Protein AF-A0A0S6XKY9-F1 (afdb_monomer_lite)

Secondary structure (DSSP, 8-state):
-HHHHHHHHHHHHHHHHHHHHHS-TTS--HHHHHHHHHHHHHHHHHHHHHHHHHHTTT--GGGTTS--TT--PPPHHHHHHHHHHHHHHHHHHHHHHHHHHHHHHHHS---HHHHHHHHHHHHHHHHHHHHHHHHHHHHHHTT----TTTTTHHHHHHHHHHHHHHHHHHHHHHHHHHHHHHHHHHHHHHHHHHHHHHHHHHHTT------

Radius of gyration: 30.18 Å; chains: 1; bounding box: 66×36×112 Å

Sequence (211 aa):
MIPYILGEVFVRAAYAVFYLSLIPLELNLRWQRHTIIAAFAIYATLQTVFAFIIVFQCGLPANLNTTNTHVVCLSNRAMTTIYTIPYYLDAILDWLMMLVPIRVVCKSTMTKPTKISVIFILMLGGLASVLAVLIIPLSYRENVDWNEADQSMGIIVDIFLYSADLSNKVVGDLRLEQNMKYVHAIYKSEKMAARSLQYDGDDSKRSPQSF

Structure (mmCIF, N/CA/C/O backbone):
data_AF-A0A0S6XKY9-F1
#
_entry.id   AF-A0A0S6XKY9-F1
#
loop_
_atom_site.group_PDB
_atom_site.id
_atom_site.type_symbol
_atom_site.label_atom_id
_atom_site.label_alt_id
_atom_site.label_comp_id
_atom_site.label_asym_id
_atom_site.label_entity_id
_atom_site.label_seq_id
_atom_site.pdbx_PDB_ins_code
_atom_site.Cartn_x
_atom_site.Cartn_y
_atom_site.Cartn_z
_atom_site.occupancy
_atom_site.B_iso_or_equiv
_atom_site.auth_seq_id
_atom_site.auth_comp_id
_atom_site.auth_asym_id
_atom_site.auth_atom_id
_atom_site.pdbx_PDB_model_num
ATOM 1 N N . MET A 1 1 ? 16.509 -10.007 -7.824 1.00 59.34 1 MET A N 1
ATOM 2 C CA . MET A 1 1 ? 15.379 -9.202 -8.342 1.00 59.34 1 MET A CA 1
ATOM 3 C C . MET A 1 1 ? 14.097 -10.022 -8.510 1.00 59.34 1 MET A C 1
ATOM 5 O O . MET A 1 1 ? 13.146 -9.755 -7.798 1.00 59.34 1 MET A O 1
ATOM 9 N N . ILE A 1 2 ? 14.069 -11.077 -9.337 1.00 64.25 2 ILE A N 1
ATOM 10 C CA . ILE A 1 2 ? 12.874 -11.937 -9.518 1.00 64.25 2 ILE A CA 1
ATOM 11 C C . ILE A 1 2 ? 12.295 -12.533 -8.209 1.00 64.25 2 ILE A C 1
ATOM 13 O O . ILE A 1 2 ? 11.085 -12.418 -8.017 1.00 64.25 2 ILE A O 1
ATOM 17 N N . PRO A 1 3 ? 13.085 -13.114 -7.275 1.00 72.44 3 PRO A N 1
ATOM 18 C CA . PRO A 1 3 ? 12.515 -13.660 -6.035 1.00 72.44 3 PRO A CA 1
ATOM 19 C C . PRO A 1 3 ? 11.892 -12.587 -5.129 1.00 72.44 3 PRO A C 1
ATOM 21 O O . PRO A 1 3 ? 10.939 -12.876 -4.415 1.00 72.44 3 PRO A O 1
ATOM 24 N N . TYR A 1 4 ? 12.389 -11.348 -5.194 1.00 67.50 4 TYR A N 1
ATOM 25 C CA . TYR A 1 4 ? 11.840 -10.215 -4.447 1.00 67.50 4 TYR A CA 1
ATOM 26 C C . TYR A 1 4 ? 10.455 -9.822 -4.980 1.00 67.50 4 TYR A C 1
ATOM 28 O O . TYR A 1 4 ? 9.504 -9.746 -4.210 1.00 67.50 4 TYR A O 1
ATOM 36 N N . ILE A 1 5 ? 10.320 -9.702 -6.307 1.00 70.44 5 ILE A N 1
ATOM 37 C CA . ILE A 1 5 ? 9.048 -9.381 -6.976 1.00 70.44 5 ILE A CA 1
ATOM 38 C C . ILE A 1 5 ? 8.000 -10.476 -6.713 1.00 70.44 5 ILE A C 1
ATOM 40 O O . ILE A 1 5 ? 6.847 -10.184 -6.407 1.00 70.44 5 ILE A O 1
ATOM 44 N N . LEU A 1 6 ? 8.394 -11.754 -6.787 1.00 72.81 6 LEU A N 1
ATOM 45 C CA . LEU A 1 6 ? 7.488 -12.872 -6.499 1.00 72.81 6 LEU A CA 1
ATOM 46 C C . LEU A 1 6 ? 7.035 -12.891 -5.035 1.00 72.81 6 LEU A C 1
ATOM 48 O O . LEU A 1 6 ? 5.853 -13.109 -4.767 1.00 72.81 6 LEU A O 1
ATOM 52 N N . GLY A 1 7 ? 7.958 -12.648 -4.100 1.00 79.75 7 GLY A N 1
ATOM 53 C CA . GLY A 1 7 ? 7.642 -12.558 -2.676 1.00 79.75 7 GLY A CA 1
ATOM 54 C C . GLY A 1 7 ? 6.654 -11.431 -2.385 1.00 79.75 7 GLY A C 1
ATOM 55 O O . GLY A 1 7 ? 5.664 -11.641 -1.686 1.00 79.75 7 GLY A O 1
ATOM 56 N N . GLU A 1 8 ? 6.867 -10.264 -2.987 1.00 76.44 8 GLU A N 1
ATOM 57 C CA . GLU A 1 8 ? 5.987 -9.109 -2.840 1.00 76.44 8 GLU A CA 1
ATOM 58 C C . GLU A 1 8 ? 4.563 -9.390 -3.343 1.00 76.44 8 GLU A C 1
ATOM 60 O O . GLU A 1 8 ? 3.584 -9.172 -2.623 1.00 76.44 8 GLU A O 1
ATOM 65 N N . VAL A 1 9 ? 4.432 -9.935 -4.556 1.00 78.31 9 VAL A N 1
ATOM 66 C CA . VAL A 1 9 ? 3.125 -10.276 -5.138 1.00 78.31 9 VAL A CA 1
ATOM 67 C C . VAL A 1 9 ? 2.406 -11.326 -4.290 1.00 78.31 9 VAL A C 1
ATOM 69 O O . VAL A 1 9 ? 1.198 -11.214 -4.071 1.00 78.31 9 VAL A O 1
ATOM 72 N N . PHE A 1 10 ? 3.131 -12.321 -3.770 1.00 84.19 10 PHE A N 1
ATOM 73 C CA . PHE A 1 10 ? 2.550 -13.365 -2.928 1.00 84.19 10 PHE A CA 1
ATOM 74 C C . PHE A 1 10 ? 2.043 -12.817 -1.590 1.00 84.19 10 PHE A C 1
ATOM 76 O O . PHE A 1 10 ? 0.933 -13.143 -1.171 1.00 84.19 10 PHE A O 1
ATOM 83 N N . VAL A 1 11 ? 2.813 -11.936 -0.944 1.00 82.31 11 VAL A N 1
ATOM 84 C CA . VAL A 1 11 ? 2.404 -11.269 0.301 1.00 82.31 11 VAL A CA 1
ATOM 85 C C . VAL A 1 11 ? 1.142 -10.433 0.074 1.00 82.31 11 VAL A C 1
ATOM 87 O O . VAL A 1 11 ? 0.178 -10.548 0.832 1.00 82.31 11 VAL A O 1
ATOM 90 N N . ARG A 1 12 ? 1.085 -9.651 -1.010 1.00 81.31 12 ARG A N 1
ATOM 91 C CA . ARG A 1 12 ? -0.104 -8.851 -1.353 1.00 81.31 12 ARG A CA 1
ATOM 92 C C . ARG A 1 12 ? -1.313 -9.719 -1.704 1.00 81.31 12 ARG A C 1
ATOM 94 O O . ARG A 1 12 ? -2.434 -9.386 -1.318 1.00 81.31 12 ARG A O 1
ATOM 101 N N . ALA A 1 13 ? -1.097 -10.856 -2.364 1.00 82.69 13 ALA A N 1
ATOM 102 C CA . ALA A 1 13 ? -2.145 -11.841 -2.616 1.00 82.69 13 ALA A CA 1
ATOM 103 C C . ALA A 1 13 ? -2.680 -12.440 -1.305 1.00 82.69 13 ALA A C 1
ATOM 105 O O . ALA A 1 13 ? -3.894 -12.534 -1.130 1.00 82.69 13 ALA A O 1
ATOM 106 N N . ALA A 1 14 ? -1.799 -12.787 -0.361 1.00 86.19 14 ALA A N 1
ATOM 107 C CA . ALA A 1 14 ? -2.187 -13.306 0.948 1.00 86.19 14 ALA A CA 1
ATOM 108 C C . ALA A 1 14 ? -3.031 -12.290 1.733 1.00 86.19 14 ALA A C 1
ATOM 110 O O . ALA A 1 14 ? -4.082 -12.655 2.261 1.00 86.19 14 ALA A O 1
ATOM 111 N N . TYR A 1 15 ? -2.644 -11.008 1.740 1.00 82.06 15 TYR A N 1
ATOM 112 C CA . TYR A 1 15 ? -3.451 -9.938 2.337 1.00 82.06 15 TYR A CA 1
ATOM 113 C C . TYR A 1 15 ? -4.815 -9.788 1.661 1.00 82.06 15 TYR A C 1
ATOM 115 O O . TYR A 1 15 ? -5.832 -9.696 2.348 1.00 82.06 15 TYR A O 1
ATOM 123 N N . ALA A 1 16 ? -4.870 -9.811 0.326 1.00 81.69 16 ALA A N 1
ATOM 124 C CA . ALA A 1 16 ? -6.132 -9.736 -0.403 1.00 81.69 16 ALA A CA 1
ATOM 125 C C . ALA A 1 16 ? -7.060 -10.912 -0.047 1.00 81.69 16 ALA A C 1
ATOM 127 O O . ALA A 1 16 ? -8.234 -10.701 0.254 1.00 81.69 16 ALA A O 1
ATOM 128 N N . VAL A 1 17 ? -6.536 -12.141 -0.010 1.00 82.56 17 VAL A N 1
ATOM 129 C CA . VAL A 1 17 ? -7.291 -13.342 0.389 1.00 82.56 17 VAL A CA 1
ATOM 130 C C . VAL A 1 17 ? -7.751 -13.253 1.843 1.00 82.56 17 VAL A C 1
ATOM 132 O O . VAL A 1 17 ? -8.897 -13.591 2.146 1.00 82.56 17 VAL A O 1
ATOM 135 N N . PHE A 1 18 ? -6.899 -12.756 2.737 1.00 81.88 18 PHE A N 1
ATOM 136 C CA . PHE A 1 18 ? -7.245 -12.526 4.134 1.00 81.88 18 PHE A CA 1
ATOM 137 C C . PHE A 1 18 ? -8.383 -11.508 4.272 1.00 81.88 18 PHE A C 1
ATOM 139 O O . PHE A 1 18 ? -9.359 -11.782 4.967 1.00 81.88 18 PHE A O 1
ATOM 146 N N . TYR A 1 19 ? -8.336 -10.388 3.544 1.00 75.12 19 TYR A N 1
ATOM 147 C CA . TYR A 1 19 ? -9.438 -9.424 3.512 1.00 75.12 19 TYR A CA 1
ATOM 148 C C . TYR A 1 19 ? -10.720 -10.029 2.940 1.00 75.12 19 TYR A C 1
ATOM 150 O O . TYR A 1 19 ? -11.790 -9.818 3.506 1.00 75.12 19 TYR A O 1
ATOM 158 N N . LEU A 1 20 ? -10.634 -10.822 1.867 1.00 75.12 20 LEU A N 1
ATOM 159 C CA . LEU A 1 20 ? -11.791 -11.545 1.333 1.00 75.12 20 LEU A CA 1
ATOM 160 C C . LEU A 1 20 ? -12.386 -12.528 2.349 1.00 75.12 20 LEU A C 1
ATOM 162 O O . LEU A 1 20 ? -13.599 -12.712 2.358 1.00 75.12 20 LEU A O 1
ATOM 166 N N . SER A 1 21 ? -11.546 -13.145 3.178 1.00 75.69 21 SER A N 1
ATOM 167 C CA . SER A 1 21 ? -11.965 -14.103 4.208 1.00 75.69 21 SER A CA 1
ATOM 168 C C . SER A 1 21 ? -12.555 -13.408 5.436 1.00 75.69 21 SER A C 1
ATOM 170 O O . SER A 1 21 ? -13.459 -13.940 6.073 1.00 75.69 21 SER A O 1
ATOM 172 N N . LEU A 1 22 ? -12.059 -12.213 5.765 1.00 70.06 22 LEU A N 1
ATOM 173 C CA . LEU A 1 22 ? -12.523 -11.415 6.896 1.00 70.06 22 LEU A CA 1
ATOM 174 C C . LEU A 1 22 ? -13.828 -10.671 6.635 1.00 70.06 22 LEU A C 1
ATOM 176 O O . LEU A 1 22 ? -14.515 -10.363 7.604 1.00 70.06 22 LEU A O 1
ATOM 180 N N . ILE A 1 23 ? -14.157 -10.337 5.382 1.00 66.69 23 ILE A N 1
ATOM 181 C CA . ILE A 1 23 ? -15.449 -9.733 5.031 1.00 66.69 23 ILE A CA 1
ATOM 182 C C . ILE A 1 23 ? -16.501 -10.841 5.168 1.00 66.69 23 ILE A C 1
ATOM 184 O O . ILE A 1 23 ? -16.612 -11.685 4.274 1.00 66.69 23 ILE A O 1
ATOM 188 N N . PRO A 1 24 ? -17.270 -10.891 6.271 1.00 54.91 24 PRO A N 1
ATOM 189 C CA . PRO A 1 24 ? -18.204 -11.976 6.487 1.00 54.91 24 PRO A CA 1
ATOM 190 C C . PRO A 1 24 ? -19.326 -11.845 5.460 1.00 54.91 24 PRO A C 1
ATOM 192 O O . PRO A 1 24 ? -19.770 -10.737 5.143 1.00 54.91 24 PRO A O 1
ATOM 195 N N . LEU A 1 25 ? -19.820 -12.991 4.996 1.00 51.81 25 LEU A N 1
ATOM 196 C CA . LEU A 1 25 ? -20.976 -13.159 4.105 1.00 51.81 25 LEU A CA 1
ATOM 197 C C . LEU A 1 25 ? -22.224 -12.336 4.527 1.00 51.81 25 LEU A C 1
ATOM 199 O O . LEU A 1 25 ? -23.110 -12.090 3.714 1.00 51.81 25 LEU A O 1
ATOM 203 N N . GLU A 1 26 ? -22.267 -11.909 5.792 1.00 50.47 26 GLU A N 1
ATOM 204 C CA . GLU A 1 26 ? -23.305 -11.128 6.479 1.00 50.47 26 GLU A CA 1
ATOM 205 C C . GLU A 1 26 ? -23.487 -9.692 5.950 1.00 50.47 26 GLU A C 1
ATOM 207 O O . GLU A 1 26 ? -24.598 -9.160 5.943 1.00 50.47 26 GLU A O 1
ATOM 212 N N . LEU A 1 27 ? -22.422 -9.035 5.478 1.00 54.91 27 LEU A N 1
ATOM 213 C CA . LEU A 1 27 ? -22.507 -7.676 4.940 1.00 54.91 27 LEU A CA 1
ATOM 214 C C . LEU A 1 27 ? -22.573 -7.774 3.412 1.00 54.91 27 LEU A C 1
ATOM 216 O O . LEU A 1 27 ? -21.559 -7.992 2.761 1.00 54.91 27 LEU A O 1
ATOM 220 N N . ASN A 1 28 ? -23.765 -7.602 2.830 1.00 53.78 28 ASN A N 1
ATOM 221 C CA . ASN A 1 28 ? -24.084 -7.680 1.387 1.00 53.78 28 ASN A CA 1
ATOM 222 C C . ASN A 1 28 ? -23.350 -6.620 0.506 1.00 53.78 28 ASN A C 1
ATOM 224 O O . ASN A 1 28 ? -23.887 -6.128 -0.484 1.00 53.78 28 ASN A O 1
ATOM 228 N N . LEU A 1 29 ? -22.118 -6.226 0.843 1.00 65.81 29 LEU A N 1
ATOM 229 C CA . LEU A 1 29 ? -21.270 -5.266 0.140 1.00 65.81 29 LEU A CA 1
ATOM 230 C C . LEU A 1 29 ? -20.458 -5.964 -0.959 1.00 65.81 29 LEU A C 1
ATOM 232 O O . LEU A 1 29 ? -19.227 -5.927 -0.988 1.00 65.81 29 LEU A O 1
ATOM 236 N N . ARG A 1 30 ? -21.162 -6.562 -1.926 1.00 69.38 30 ARG A N 1
ATOM 237 C CA . ARG A 1 30 ? -20.553 -7.155 -3.135 1.00 69.38 30 ARG A CA 1
ATOM 238 C C . ARG A 1 30 ? -19.645 -6.169 -3.883 1.00 69.38 30 ARG A C 1
ATOM 240 O O . ARG A 1 30 ? -18.637 -6.578 -4.452 1.00 69.38 30 ARG A O 1
ATOM 247 N N . TRP A 1 31 ? -19.960 -4.875 -3.806 1.00 70.75 31 TRP A N 1
ATOM 248 C CA . TRP A 1 31 ? -19.161 -3.788 -4.370 1.00 70.75 31 TRP A CA 1
ATOM 249 C C . TRP A 1 31 ? -17.746 -3.704 -3.787 1.00 70.75 31 TRP A C 1
ATOM 251 O O . TRP A 1 31 ? -16.798 -3.570 -4.551 1.00 70.75 31 TRP A O 1
ATOM 261 N N . GLN A 1 32 ? -17.577 -3.857 -2.467 1.00 72.25 32 GLN A N 1
ATOM 262 C CA . GLN A 1 32 ? -16.255 -3.763 -1.830 1.00 72.25 32 GLN A CA 1
ATOM 263 C C . GLN A 1 32 ? -15.342 -4.922 -2.234 1.00 72.25 32 GLN A C 1
ATOM 265 O O . GLN A 1 32 ? -14.161 -4.729 -2.525 1.00 72.25 32 GLN A O 1
ATOM 270 N N . ARG A 1 33 ? -15.908 -6.128 -2.328 1.00 76.94 33 ARG A N 1
ATOM 271 C CA . ARG A 1 33 ? -15.178 -7.303 -2.807 1.00 76.94 33 ARG A CA 1
ATOM 272 C C . ARG A 1 33 ? -14.709 -7.113 -4.249 1.00 76.94 33 ARG A C 1
ATOM 274 O O . ARG A 1 33 ? -13.558 -7.404 -4.554 1.00 76.94 33 ARG A O 1
ATOM 281 N N . HIS A 1 34 ? -15.574 -6.586 -5.116 1.00 79.81 34 HIS A N 1
ATOM 282 C CA . HIS A 1 34 ? -15.219 -6.346 -6.512 1.00 79.81 34 HIS A CA 1
ATOM 283 C C . HIS A 1 34 ? -14.143 -5.261 -6.654 1.00 79.81 34 HIS A C 1
ATOM 285 O O . HIS A 1 34 ? -13.226 -5.432 -7.448 1.00 79.81 34 HIS A O 1
ATOM 291 N N . THR A 1 35 ? -14.185 -4.197 -5.842 1.00 80.94 35 THR A N 1
ATOM 292 C CA . THR A 1 35 ? -13.151 -3.147 -5.869 1.00 80.94 35 THR A CA 1
ATOM 293 C C . THR A 1 35 ? -11.774 -3.650 -5.442 1.00 80.94 35 THR A C 1
ATOM 295 O O . THR A 1 35 ? -10.789 -3.281 -6.070 1.00 80.94 35 THR A O 1
ATOM 298 N N . ILE A 1 36 ? -11.691 -4.522 -4.429 1.00 81.38 36 ILE A N 1
ATOM 299 C CA . ILE A 1 36 ? -10.408 -5.085 -3.970 1.00 81.38 36 ILE A CA 1
ATOM 300 C C . ILE A 1 36 ? -9.827 -6.012 -5.039 1.00 81.38 36 ILE A C 1
ATOM 302 O O . ILE A 1 36 ? -8.652 -5.901 -5.378 1.00 81.38 36 ILE A O 1
ATOM 306 N N . ILE A 1 37 ? -10.660 -6.896 -5.602 1.00 83.75 37 ILE A N 1
ATOM 307 C CA . ILE A 1 37 ? -10.236 -7.827 -6.657 1.00 83.75 37 ILE A CA 1
ATOM 308 C C . ILE A 1 37 ? -9.797 -7.054 -7.902 1.00 83.75 37 ILE A C 1
ATOM 310 O O . ILE A 1 37 ? -8.731 -7.336 -8.438 1.00 83.75 37 ILE A O 1
ATOM 314 N N . ALA A 1 38 ? -10.584 -6.070 -8.344 1.00 85.94 38 ALA A N 1
ATOM 315 C CA . ALA A 1 38 ? -10.259 -5.269 -9.519 1.00 85.94 38 ALA A CA 1
ATOM 316 C C . ALA A 1 38 ? -8.955 -4.487 -9.323 1.00 85.94 38 ALA A C 1
ATOM 318 O O . ALA A 1 38 ? -8.090 -4.521 -10.193 1.00 85.94 38 ALA A O 1
ATOM 319 N N . ALA A 1 39 ? -8.772 -3.839 -8.171 1.00 84.44 39 ALA A N 1
ATOM 320 C CA . ALA A 1 39 ? -7.554 -3.089 -7.890 1.00 84.44 39 ALA A CA 1
ATOM 321 C C . ALA A 1 39 ? -6.314 -3.986 -7.807 1.00 84.44 39 ALA A C 1
ATOM 323 O O . ALA A 1 39 ? -5.291 -3.669 -8.411 1.00 84.44 39 ALA A O 1
ATOM 324 N N . PHE A 1 40 ? -6.412 -5.127 -7.118 1.00 84.69 40 PHE A N 1
ATOM 325 C CA . PHE A 1 40 ? -5.310 -6.084 -7.044 1.00 84.69 40 PHE A CA 1
ATOM 326 C C . PHE A 1 40 ? -4.987 -6.694 -8.415 1.00 84.69 40 PHE A C 1
ATOM 328 O O . PHE A 1 40 ? -3.819 -6.835 -8.762 1.00 84.69 40 PHE A O 1
ATOM 335 N N . ALA A 1 41 ? -6.000 -7.009 -9.226 1.00 86.31 41 ALA A N 1
ATOM 336 C CA . ALA A 1 41 ? -5.799 -7.537 -10.573 1.00 86.31 41 ALA A CA 1
ATOM 337 C C . ALA A 1 41 ? -5.118 -6.516 -11.496 1.00 86.31 41 ALA A C 1
ATOM 339 O O . ALA A 1 41 ? -4.170 -6.866 -12.201 1.00 86.31 41 ALA A O 1
ATOM 340 N N . ILE A 1 42 ? -5.557 -5.251 -11.466 1.00 88.94 42 ILE A N 1
ATOM 341 C CA . ILE A 1 42 ? -4.928 -4.159 -12.224 1.00 88.94 42 ILE A CA 1
ATOM 342 C C . ILE A 1 42 ? -3.471 -4.005 -11.794 1.00 88.94 42 ILE A C 1
ATOM 344 O O . ILE A 1 42 ? -2.581 -3.969 -12.640 1.00 88.94 42 ILE A O 1
ATOM 348 N N . TYR A 1 43 ? -3.221 -3.984 -10.488 1.00 85.94 43 TYR A N 1
ATOM 349 C CA . TYR A 1 43 ? -1.874 -3.901 -9.951 1.00 85.94 43 TYR A CA 1
ATOM 350 C C . TYR A 1 43 ? -0.974 -5.045 -10.408 1.00 85.94 43 TYR A C 1
ATOM 352 O O . TYR A 1 43 ? 0.092 -4.800 -10.964 1.00 85.94 43 TYR A O 1
ATOM 360 N N . ALA A 1 44 ? -1.413 -6.289 -10.206 1.00 85.19 44 ALA A N 1
ATOM 361 C CA . ALA A 1 44 ? -0.635 -7.467 -10.560 1.00 85.19 44 ALA A CA 1
ATOM 362 C C . ALA A 1 44 ? -0.329 -7.492 -12.063 1.00 85.19 44 ALA A C 1
ATOM 364 O O . ALA A 1 44 ? 0.783 -7.834 -12.466 1.00 85.19 44 ALA A O 1
ATOM 365 N N . THR A 1 45 ? -1.286 -7.067 -12.893 1.00 88.31 45 THR A N 1
ATOM 366 C CA . THR A 1 45 ? -1.100 -6.958 -14.345 1.00 88.31 45 THR A CA 1
ATOM 367 C C . THR A 1 45 ? -0.047 -5.908 -14.687 1.00 88.31 45 THR A C 1
ATOM 369 O O . THR A 1 45 ? 0.890 -6.208 -15.423 1.00 88.31 45 THR A O 1
ATOM 372 N N . LEU A 1 46 ? -0.156 -4.700 -14.125 1.00 86.69 46 LEU A N 1
ATOM 373 C CA . LEU A 1 46 ? 0.805 -3.622 -14.366 1.00 86.69 46 LEU A CA 1
ATOM 374 C C . LEU A 1 46 ? 2.208 -4.005 -13.888 1.00 86.69 46 LEU A C 1
ATOM 376 O O . LEU A 1 46 ? 3.160 -3.850 -14.647 1.00 86.69 46 LEU A O 1
ATOM 380 N N . GLN A 1 47 ? 2.336 -4.579 -12.690 1.00 82.38 47 GLN A N 1
ATOM 381 C CA . GLN A 1 47 ? 3.627 -5.040 -12.179 1.00 82.38 47 GLN A CA 1
ATOM 382 C C . GLN A 1 47 ? 4.238 -6.137 -13.040 1.00 82.38 47 GLN A C 1
ATOM 384 O O . GLN A 1 47 ? 5.437 -6.119 -13.305 1.00 82.38 47 GLN A O 1
ATOM 389 N N . THR A 1 48 ? 3.418 -7.064 -13.536 1.00 83.31 48 THR A N 1
ATOM 390 C CA . THR A 1 48 ? 3.892 -8.089 -14.468 1.00 83.31 48 THR A CA 1
ATOM 391 C C . THR A 1 48 ? 4.428 -7.438 -15.741 1.00 83.31 48 THR A C 1
ATOM 393 O O . THR A 1 48 ? 5.537 -7.752 -16.161 1.00 83.31 48 THR A O 1
ATOM 396 N N . VAL A 1 49 ? 3.708 -6.474 -16.324 1.00 86.75 49 VAL A N 1
ATOM 397 C CA . VAL A 1 49 ? 4.162 -5.745 -17.521 1.00 86.75 49 VAL A CA 1
ATOM 398 C C . VAL A 1 49 ? 5.487 -5.013 -17.274 1.00 86.75 49 VAL A C 1
ATOM 400 O O . VAL A 1 49 ? 6.405 -5.149 -18.082 1.00 86.75 49 VAL A O 1
ATOM 403 N N . PHE A 1 50 ? 5.634 -4.295 -16.156 1.00 82.38 50 PHE A N 1
ATOM 404 C CA . PHE A 1 50 ? 6.894 -3.625 -15.811 1.00 82.38 50 PHE A CA 1
ATOM 405 C C . PHE A 1 50 ? 8.039 -4.616 -15.585 1.00 82.38 50 PHE A C 1
ATOM 407 O O . PHE A 1 50 ? 9.139 -4.397 -16.090 1.00 82.38 50 PHE A O 1
ATOM 414 N N . ALA A 1 51 ? 7.779 -5.742 -14.916 1.00 79.06 51 ALA A N 1
ATOM 415 C CA . ALA A 1 51 ? 8.765 -6.802 -14.734 1.00 79.06 51 ALA A CA 1
ATOM 416 C C . ALA A 1 51 ? 9.229 -7.384 -16.080 1.00 79.06 51 ALA A C 1
ATOM 418 O O . ALA A 1 51 ? 10.425 -7.586 -16.280 1.00 79.06 51 ALA A O 1
ATOM 419 N N . PHE A 1 52 ? 8.313 -7.591 -17.031 1.00 82.75 52 PHE A N 1
ATOM 420 C CA . PHE A 1 52 ? 8.665 -7.993 -18.393 1.00 82.75 52 PHE A CA 1
ATOM 421 C C . PHE A 1 52 ? 9.546 -6.938 -19.079 1.00 82.75 52 PHE A C 1
ATOM 423 O O . PHE A 1 52 ? 10.587 -7.283 -19.630 1.00 82.75 52 PHE A O 1
ATOM 430 N N . ILE A 1 53 ? 9.192 -5.654 -19.007 1.00 82.25 53 ILE A N 1
ATOM 431 C CA . ILE A 1 53 ? 9.988 -4.576 -19.619 1.00 82.25 53 ILE A CA 1
ATOM 432 C C . ILE A 1 53 ? 11.414 -4.545 -19.050 1.00 82.25 53 ILE A C 1
ATOM 434 O O . ILE A 1 53 ? 12.368 -4.439 -19.818 1.00 82.25 53 ILE A O 1
ATOM 438 N N . ILE A 1 54 ? 11.567 -4.702 -17.732 1.00 75.31 54 ILE A N 1
ATOM 439 C CA . ILE A 1 54 ? 12.874 -4.740 -17.059 1.00 75.31 54 ILE A CA 1
ATOM 440 C C . ILE A 1 54 ? 13.686 -5.969 -17.494 1.00 75.31 54 ILE A C 1
ATOM 442 O O . ILE A 1 54 ? 14.882 -5.867 -17.752 1.00 75.31 54 ILE A O 1
ATOM 446 N N . VAL A 1 55 ? 13.058 -7.140 -17.632 1.00 76.62 55 VAL A N 1
ATOM 447 C CA . VAL A 1 55 ? 13.755 -8.369 -18.057 1.00 76.62 55 VAL A CA 1
ATOM 448 C C . VAL A 1 55 ? 14.200 -8.298 -19.521 1.00 76.62 55 VAL A C 1
ATOM 450 O O . VAL A 1 55 ? 15.295 -8.747 -19.851 1.00 76.62 55 VAL A O 1
ATOM 453 N N . PHE A 1 56 ? 13.384 -7.716 -20.400 1.00 74.94 56 PHE A N 1
ATOM 454 C CA . PHE A 1 56 ? 13.652 -7.647 -21.841 1.00 74.94 56 PHE A CA 1
ATOM 455 C C . PHE A 1 56 ? 14.317 -6.334 -22.287 1.00 74.94 56 PHE A C 1
ATOM 457 O O . PHE A 1 56 ? 14.463 -6.093 -23.486 1.00 74.94 56 PHE A O 1
ATOM 464 N N . GLN A 1 57 ? 14.781 -5.507 -21.345 1.00 69.56 57 GLN A N 1
ATOM 465 C CA . GLN A 1 57 ? 15.344 -4.178 -21.609 1.00 69.56 57 GLN A CA 1
ATOM 466 C C . GLN A 1 57 ? 16.578 -4.144 -22.527 1.00 69.56 57 GLN A C 1
ATOM 468 O O . GLN A 1 57 ? 16.883 -3.101 -23.103 1.00 69.56 57 GLN A O 1
ATOM 473 N N . CYS A 1 58 ? 17.288 -5.267 -22.651 1.00 69.31 58 CYS A N 1
ATOM 474 C CA . CYS A 1 58 ? 18.462 -5.429 -23.511 1.00 69.31 58 CYS A CA 1
ATOM 475 C C . CYS A 1 58 ? 18.296 -6.605 -24.506 1.00 69.31 58 CYS A C 1
ATOM 477 O O . CYS A 1 58 ? 19.282 -7.101 -25.043 1.00 69.31 58 CYS A O 1
ATOM 479 N N . GLY A 1 59 ? 17.060 -7.057 -24.776 1.00 64.88 59 GLY A N 1
ATOM 480 C CA . GLY A 1 59 ? 16.757 -8.151 -25.716 1.00 64.88 59 GLY A CA 1
ATOM 481 C C . GLY A 1 59 ? 16.679 -9.555 -25.090 1.00 64.88 59 GLY A C 1
ATOM 482 O O . GLY A 1 5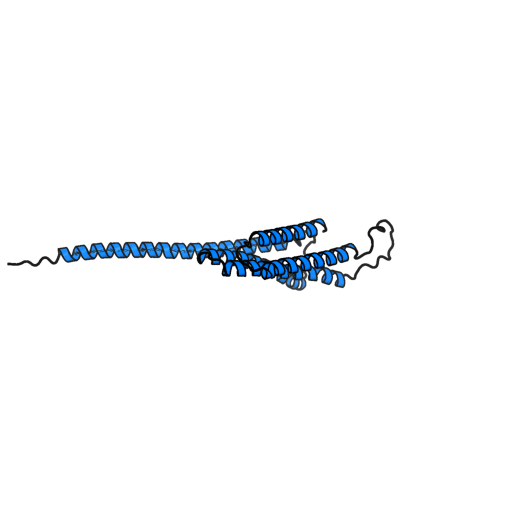9 ? 16.727 -9.715 -23.874 1.00 64.88 59 GLY A O 1
ATOM 483 N N . LEU A 1 60 ? 16.501 -10.592 -25.927 1.00 56.16 60 LEU A N 1
ATOM 484 C CA . LEU A 1 60 ? 16.382 -11.992 -25.483 1.00 56.16 60 LEU A CA 1
ATOM 485 C C . LEU A 1 60 ? 17.698 -12.485 -24.832 1.00 56.16 60 LEU A C 1
ATOM 487 O O . LEU A 1 60 ? 18.755 -12.355 -25.457 1.00 56.16 60 LEU A O 1
ATOM 491 N N . PRO A 1 61 ? 17.660 -13.171 -23.669 1.00 53.72 61 PRO A N 1
ATOM 492 C CA . PRO A 1 61 ? 18.850 -13.710 -22.989 1.00 53.72 61 PRO A CA 1
ATOM 493 C C . PRO A 1 61 ? 19.564 -14.843 -23.756 1.00 53.72 61 PRO A C 1
ATOM 495 O O . PRO A 1 61 ? 20.548 -15.398 -23.276 1.00 53.72 61 PRO A O 1
ATOM 498 N N . ALA A 1 62 ? 19.109 -15.190 -24.962 1.00 47.94 62 ALA A N 1
ATOM 499 C CA . ALA A 1 62 ? 19.726 -16.213 -25.804 1.00 47.94 62 ALA A CA 1
ATOM 500 C C . ALA A 1 62 ? 21.077 -15.787 -26.423 1.00 47.94 62 ALA A C 1
ATOM 502 O O . ALA A 1 62 ? 21.780 -16.631 -26.967 1.00 47.94 62 ALA A O 1
ATOM 503 N N . ASN A 1 63 ? 21.471 -14.510 -26.315 1.00 47.31 63 ASN A N 1
ATOM 504 C CA . ASN A 1 63 ? 22.695 -13.975 -26.935 1.00 47.31 63 ASN A CA 1
ATOM 505 C C . ASN A 1 63 ? 23.810 -13.617 -25.933 1.00 47.31 63 ASN A C 1
ATOM 507 O O . ASN A 1 63 ? 24.766 -12.933 -26.298 1.00 47.31 63 ASN A O 1
ATOM 511 N N . LEU A 1 64 ? 23.722 -14.098 -24.685 1.00 50.00 64 LEU A N 1
ATOM 512 C CA . LEU A 1 64 ? 24.680 -13.805 -23.604 1.00 50.00 64 LEU A CA 1
ATOM 513 C C . LEU A 1 64 ? 26.116 -14.316 -23.856 1.00 50.00 64 LEU A C 1
ATOM 515 O O . LEU A 1 64 ? 27.004 -14.019 -23.066 1.00 50.00 64 LEU A O 1
ATOM 519 N N . ASN A 1 65 ? 26.362 -15.055 -24.945 1.00 49.16 65 ASN A N 1
ATOM 520 C CA . ASN A 1 65 ? 27.688 -15.572 -25.307 1.00 49.16 65 ASN A CA 1
ATOM 521 C C . ASN A 1 65 ? 28.300 -14.915 -26.558 1.00 49.16 65 ASN A C 1
ATOM 523 O O . ASN A 1 65 ? 29.274 -15.417 -27.111 1.00 49.16 65 ASN A O 1
ATOM 527 N N . THR A 1 66 ? 27.729 -13.813 -27.049 1.00 49.50 66 THR A N 1
ATOM 528 C CA . THR A 1 66 ? 28.335 -13.080 -28.167 1.00 49.50 66 THR A CA 1
ATOM 529 C C . THR A 1 66 ? 28.676 -11.668 -27.736 1.00 49.50 66 THR A C 1
ATOM 531 O O . THR A 1 66 ? 27.802 -10.901 -27.343 1.00 49.50 66 THR A O 1
ATOM 534 N N . THR A 1 67 ? 29.965 -11.345 -27.816 1.00 51.09 67 THR A N 1
ATOM 535 C CA . THR A 1 67 ? 30.607 -10.042 -27.597 1.00 51.09 67 THR A CA 1
ATOM 536 C C . THR A 1 67 ? 30.143 -9.011 -28.637 1.00 51.09 67 THR A C 1
ATOM 538 O O . THR A 1 67 ? 30.943 -8.414 -29.349 1.00 51.09 67 THR A O 1
ATOM 541 N N . ASN A 1 68 ? 28.833 -8.846 -28.805 1.00 51.25 68 ASN A N 1
ATOM 542 C CA . ASN A 1 68 ? 28.241 -7.910 -29.743 1.00 51.25 68 ASN A CA 1
ATOM 543 C C . ASN A 1 68 ? 28.040 -6.571 -29.033 1.00 51.25 68 ASN A C 1
AT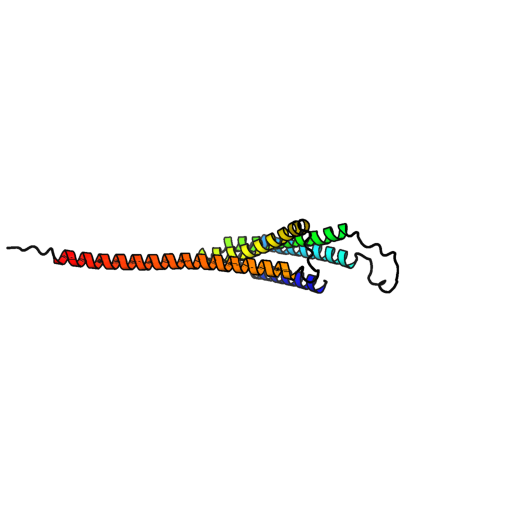OM 545 O O . ASN A 1 68 ? 27.163 -6.411 -28.191 1.00 51.25 68 ASN A O 1
ATOM 549 N N . THR A 1 69 ? 28.841 -5.586 -29.417 1.00 52.88 69 THR A N 1
ATOM 550 C CA . THR A 1 69 ? 28.838 -4.194 -28.939 1.00 52.88 69 THR A CA 1
ATOM 551 C C . THR A 1 69 ? 27.611 -3.373 -29.376 1.00 52.88 69 THR A C 1
ATOM 553 O O . THR A 1 69 ? 27.568 -2.167 -29.157 1.00 52.88 69 THR A O 1
ATOM 556 N N . HIS A 1 70 ? 26.597 -4.011 -29.972 1.00 52.56 70 HIS A N 1
ATOM 557 C CA . HIS A 1 70 ? 25.408 -3.378 -30.559 1.00 52.56 70 HIS A CA 1
ATOM 558 C C . HIS A 1 70 ? 24.098 -3.691 -29.813 1.00 52.56 70 HIS A C 1
ATOM 560 O O . HIS A 1 70 ? 23.015 -3.597 -30.392 1.00 52.56 70 HIS A O 1
ATOM 566 N N . VAL A 1 71 ? 24.157 -4.059 -28.530 1.00 56.88 71 VAL A N 1
ATOM 567 C CA . VAL A 1 71 ? 22.936 -4.208 -27.724 1.00 56.88 71 VAL A CA 1
ATOM 568 C C . VAL A 1 71 ? 22.414 -2.816 -27.362 1.00 56.88 71 VAL A C 1
ATOM 570 O O . VAL A 1 71 ? 22.966 -2.131 -26.502 1.00 56.88 71 VAL A O 1
ATOM 573 N N . VAL A 1 72 ? 21.370 -2.362 -28.056 1.00 59.84 72 VAL A N 1
ATOM 574 C CA . VAL A 1 72 ? 20.708 -1.082 -27.769 1.00 59.84 72 VAL A CA 1
ATOM 575 C C . VAL A 1 72 ? 19.841 -1.264 -26.521 1.00 59.84 72 VAL A C 1
ATOM 577 O O . VAL A 1 72 ? 18.676 -1.638 -26.615 1.00 59.84 72 VAL A O 1
ATOM 580 N N . CYS A 1 73 ? 20.426 -1.054 -25.342 1.00 70.44 73 CYS A N 1
ATOM 581 C CA . CYS A 1 73 ? 19.677 -1.000 -24.088 1.00 70.44 73 CYS A CA 1
ATOM 582 C C . CYS A 1 73 ? 18.932 0.340 -23.959 1.00 70.44 73 CYS A C 1
ATOM 584 O O . CYS A 1 73 ? 19.327 1.359 -24.536 1.00 70.44 73 CYS A O 1
ATOM 586 N N . LEU A 1 74 ? 17.849 0.350 -23.180 1.00 68.81 74 LEU A N 1
ATOM 587 C CA . LEU A 1 74 ? 17.102 1.573 -22.885 1.00 68.81 74 LEU A CA 1
ATOM 588 C C . LEU A 1 74 ? 17.994 2.632 -22.206 1.00 68.81 74 LEU A C 1
ATOM 590 O O . LEU A 1 74 ? 18.830 2.319 -21.360 1.00 68.81 74 LEU A O 1
ATOM 594 N N . SER A 1 75 ? 17.773 3.904 -22.550 1.00 69.62 75 SER A N 1
ATOM 595 C CA . SER A 1 75 ? 18.476 5.043 -21.944 1.00 69.62 75 SER A CA 1
ATOM 596 C C . SER A 1 75 ? 18.302 5.079 -20.419 1.00 69.62 75 SER A C 1
ATOM 598 O O . SER A 1 75 ? 17.207 4.830 -19.914 1.00 69.62 75 SER A O 1
ATOM 600 N N . ASN A 1 76 ? 19.346 5.488 -19.688 1.00 67.50 76 ASN A N 1
ATOM 601 C CA . ASN A 1 76 ? 19.338 5.573 -18.222 1.00 67.50 76 ASN A CA 1
ATOM 602 C C . ASN A 1 76 ? 18.164 6.410 -17.669 1.00 67.50 76 ASN A C 1
ATOM 604 O O . ASN A 1 76 ? 17.561 6.055 -16.663 1.00 67.50 76 ASN A O 1
ATOM 608 N N . ARG A 1 77 ? 17.757 7.480 -18.372 1.00 69.75 77 ARG A N 1
ATOM 609 C CA . ARG A 1 77 ? 16.582 8.282 -17.975 1.00 69.75 77 ARG A CA 1
ATOM 610 C C . ARG A 1 77 ? 15.271 7.503 -18.075 1.00 69.75 77 ARG A C 1
ATOM 612 O O . ARG A 1 77 ? 14.410 7.656 -17.216 1.00 69.75 77 ARG A O 1
ATOM 619 N N . ALA A 1 78 ? 15.123 6.680 -19.113 1.00 69.94 78 ALA A N 1
ATOM 620 C CA . ALA A 1 78 ? 13.938 5.847 -19.285 1.00 69.94 78 ALA A CA 1
ATOM 621 C C . ALA A 1 78 ? 13.871 4.773 -18.191 1.00 69.94 78 ALA A C 1
ATOM 623 O O . ALA A 1 78 ? 12.792 4.510 -17.667 1.00 69.94 78 ALA A O 1
ATOM 624 N N . MET A 1 79 ? 15.024 4.231 -17.785 1.00 68.81 79 MET A N 1
ATOM 625 C CA . MET A 1 79 ? 15.109 3.297 -16.661 1.00 68.81 79 MET A CA 1
ATOM 626 C C . MET A 1 79 ? 14.628 3.913 -15.357 1.00 68.81 79 MET A C 1
ATOM 628 O O . MET A 1 79 ? 13.762 3.338 -14.705 1.00 68.81 79 MET A O 1
ATOM 632 N N . THR A 1 80 ? 15.106 5.107 -14.999 1.00 69.06 80 THR A N 1
ATOM 633 C CA . THR A 1 80 ? 14.667 5.775 -13.765 1.00 69.06 80 THR A CA 1
ATOM 634 C C . THR A 1 80 ? 13.146 5.935 -13.727 1.00 69.06 80 THR A C 1
ATOM 636 O O . THR A 1 80 ? 12.508 5.594 -12.732 1.00 69.06 80 THR A O 1
ATOM 639 N N . THR A 1 81 ? 12.535 6.382 -14.828 1.00 73.50 81 THR A N 1
ATOM 640 C CA . THR A 1 81 ? 11.075 6.524 -14.916 1.00 73.50 81 THR A CA 1
ATOM 641 C C . THR A 1 81 ? 10.353 5.182 -14.785 1.00 73.50 81 THR A C 1
ATOM 643 O O . THR A 1 81 ? 9.369 5.094 -14.052 1.00 73.50 81 THR A O 1
ATOM 646 N N . ILE A 1 82 ? 10.859 4.132 -15.438 1.00 77.19 82 ILE A N 1
ATOM 647 C CA . ILE A 1 82 ? 10.296 2.777 -15.362 1.00 77.19 82 ILE A CA 1
ATOM 648 C C . ILE A 1 82 ? 10.351 2.224 -13.937 1.00 77.19 82 ILE A C 1
ATOM 650 O O . ILE A 1 82 ? 9.411 1.550 -13.537 1.00 77.19 82 ILE A O 1
ATOM 654 N N . TYR A 1 83 ? 11.386 2.539 -13.156 1.00 73.19 83 TYR A N 1
ATOM 655 C CA . TYR A 1 83 ? 11.476 2.113 -11.756 1.00 73.19 83 TYR A CA 1
ATOM 656 C C . TYR A 1 83 ? 10.619 2.950 -10.802 1.00 73.19 83 TYR A C 1
ATOM 658 O O . TYR A 1 83 ? 10.126 2.427 -9.806 1.00 73.19 83 TYR A O 1
ATOM 666 N N . THR A 1 84 ? 10.392 4.232 -11.100 1.00 74.00 84 THR A N 1
ATOM 667 C CA . THR A 1 84 ? 9.638 5.105 -10.184 1.00 74.00 84 THR A CA 1
ATOM 668 C C . THR A 1 84 ? 8.126 4.854 -10.264 1.00 74.00 84 THR A C 1
ATOM 670 O O . THR A 1 84 ? 7.423 4.962 -9.263 1.00 74.00 84 THR A O 1
ATOM 673 N N . ILE A 1 85 ? 7.595 4.496 -11.439 1.00 81.25 85 ILE A N 1
ATOM 674 C CA . ILE A 1 85 ? 6.148 4.279 -11.630 1.00 81.25 85 ILE A CA 1
ATOM 675 C C . ILE A 1 85 ? 5.593 3.127 -10.763 1.00 81.25 85 ILE A C 1
ATOM 677 O O . ILE A 1 85 ? 4.598 3.360 -10.071 1.00 81.25 85 ILE A O 1
ATOM 681 N N . PRO A 1 86 ? 6.198 1.920 -10.748 1.00 78.62 86 PRO A N 1
ATOM 682 C CA . PRO A 1 86 ? 5.807 0.828 -9.857 1.00 78.62 86 PRO A CA 1
ATOM 683 C C . PRO A 1 86 ? 5.711 1.248 -8.396 1.00 78.62 86 PRO A C 1
ATOM 685 O O . PRO A 1 86 ? 4.725 0.944 -7.735 1.00 78.62 86 PRO A O 1
ATOM 688 N N . TYR A 1 87 ? 6.670 2.048 -7.934 1.00 77.75 87 TYR A N 1
ATOM 689 C CA . TYR A 1 87 ? 6.707 2.520 -6.558 1.00 77.75 87 TYR A CA 1
ATOM 690 C C . TYR A 1 87 ? 5.489 3.381 -6.190 1.00 77.75 87 TYR A C 1
ATOM 692 O O . TYR A 1 87 ? 4.902 3.241 -5.118 1.00 77.75 87 TYR A O 1
ATOM 700 N N . TYR A 1 88 ? 5.057 4.266 -7.092 1.00 81.94 88 TYR A N 1
ATOM 701 C CA . TYR A 1 88 ? 3.834 5.041 -6.875 1.00 81.94 88 TYR A CA 1
ATOM 702 C C . TYR A 1 88 ? 2.580 4.164 -6.919 1.00 81.94 88 TYR A C 1
ATOM 704 O O . TYR A 1 88 ? 1.648 4.393 -6.148 1.00 81.94 88 TYR A O 1
ATOM 712 N N . LEU A 1 89 ? 2.544 3.162 -7.803 1.00 83.88 89 LEU A N 1
ATOM 713 C CA . LEU A 1 89 ? 1.436 2.205 -7.857 1.00 83.88 89 LEU A CA 1
ATOM 714 C C . LEU A 1 89 ? 1.329 1.413 -6.552 1.00 83.88 89 LEU A C 1
ATOM 716 O O . LEU A 1 89 ? 0.220 1.206 -6.063 1.00 83.88 89 LEU A O 1
ATOM 720 N N . ASP A 1 90 ? 2.465 1.040 -5.968 1.00 83.31 90 ASP A N 1
ATOM 721 C CA . ASP A 1 90 ? 2.539 0.368 -4.675 1.00 83.31 90 ASP A CA 1
ATOM 722 C C . ASP A 1 90 ? 1.930 1.204 -3.555 1.00 83.31 90 ASP A C 1
ATOM 724 O O . ASP A 1 90 ? 1.029 0.731 -2.860 1.00 83.31 90 ASP A O 1
ATOM 728 N N . ALA A 1 91 ? 2.316 2.475 -3.460 1.00 84.88 91 ALA A N 1
ATOM 729 C CA . ALA A 1 91 ? 1.746 3.391 -2.477 1.00 84.88 91 ALA A CA 1
ATOM 730 C C . ALA A 1 91 ? 0.225 3.569 -2.642 1.00 84.88 91 ALA A C 1
ATOM 732 O O . ALA A 1 91 ? -0.521 3.633 -1.662 1.00 84.88 91 ALA A O 1
ATOM 733 N N . ILE A 1 92 ? -0.268 3.603 -3.886 1.00 87.25 92 ILE A N 1
ATOM 734 C CA . ILE A 1 92 ? -1.707 3.711 -4.165 1.00 87.25 92 ILE A CA 1
ATOM 735 C C . ILE A 1 92 ? -2.465 2.480 -3.647 1.00 87.25 92 ILE A C 1
ATOM 737 O O . ILE A 1 92 ? -3.566 2.626 -3.105 1.00 87.25 92 ILE A O 1
ATOM 741 N N . LEU A 1 93 ? -1.906 1.272 -3.778 1.00 84.50 93 LEU A N 1
ATOM 742 C CA . LEU A 1 93 ? -2.535 0.078 -3.204 1.00 84.50 93 LEU A CA 1
ATOM 743 C C . LEU A 1 93 ? -2.515 0.066 -1.701 1.00 84.50 93 LEU A C 1
ATOM 745 O O . LEU A 1 93 ? -3.515 -0.352 -1.127 1.00 84.50 93 LEU A O 1
ATOM 749 N N . ASP A 1 94 ? -1.436 0.513 -1.073 1.00 85.44 94 ASP A N 1
ATOM 750 C CA . ASP A 1 94 ? -1.383 0.596 0.381 1.00 85.44 94 ASP A CA 1
ATOM 751 C C . ASP A 1 94 ? -2.500 1.503 0.896 1.00 85.44 94 ASP A C 1
ATOM 753 O O . ASP A 1 94 ? -3.238 1.133 1.808 1.00 85.44 94 ASP A O 1
ATOM 757 N N . TRP A 1 95 ? -2.717 2.653 0.250 1.00 86.88 95 TRP A N 1
ATOM 758 C CA . TRP A 1 95 ? -3.810 3.561 0.604 1.00 86.88 95 TRP A CA 1
ATOM 759 C C . TRP A 1 95 ? -5.183 2.935 0.365 1.00 86.88 95 TRP A C 1
ATOM 761 O O . TRP A 1 95 ? -6.095 3.096 1.180 1.00 86.88 95 TRP A O 1
ATOM 771 N N . LEU A 1 96 ? -5.350 2.183 -0.724 1.00 85.38 96 LEU A N 1
ATOM 772 C CA . LEU A 1 96 ? -6.602 1.488 -1.007 1.00 85.38 96 LEU A CA 1
ATOM 773 C C . LEU A 1 96 ? -6.874 0.373 0.018 1.00 85.38 96 LEU A C 1
ATOM 775 O O . LEU A 1 96 ? -7.967 0.304 0.585 1.00 85.38 96 LEU A O 1
ATOM 779 N N . MET A 1 97 ? -5.871 -0.462 0.288 1.00 80.00 97 MET A N 1
ATOM 780 C CA . MET A 1 97 ? -5.908 -1.554 1.262 1.00 80.00 97 MET A CA 1
ATOM 781 C C . MET A 1 97 ? -6.036 -1.042 2.695 1.00 80.00 97 MET A C 1
ATOM 783 O O . MET A 1 97 ? -6.562 -1.753 3.539 1.00 80.00 97 MET A O 1
ATOM 787 N N . MET A 1 98 ? -5.633 0.196 2.969 1.00 85.81 98 MET A N 1
ATOM 788 C CA . MET A 1 98 ? -5.863 0.887 4.233 1.00 85.81 98 MET A CA 1
ATOM 789 C C . MET A 1 98 ? -7.301 1.422 4.347 1.00 85.81 98 MET A C 1
ATOM 791 O O . MET A 1 98 ? -7.952 1.253 5.380 1.00 85.81 98 MET A O 1
ATOM 795 N N . LEU A 1 99 ? -7.839 2.052 3.297 1.00 85.94 99 LEU A N 1
ATOM 796 C CA . LEU A 1 99 ? -9.186 2.641 3.315 1.00 85.94 99 LEU A CA 1
ATOM 797 C C . LEU A 1 99 ? -10.292 1.590 3.470 1.00 85.94 99 LEU A C 1
ATOM 799 O O . LEU A 1 99 ? -11.304 1.841 4.133 1.00 85.94 99 LEU A O 1
ATOM 803 N N . VAL A 1 100 ? -10.106 0.412 2.874 1.00 84.00 100 VAL A N 1
ATOM 804 C CA . VAL A 1 100 ? -11.055 -0.710 2.927 1.00 84.00 100 VAL A CA 1
ATOM 805 C C . VAL A 1 100 ? -11.380 -1.144 4.371 1.00 84.00 100 VAL A C 1
ATOM 807 O O . VAL A 1 100 ? -12.545 -1.024 4.770 1.00 84.00 100 VAL A O 1
ATOM 810 N N . PRO A 1 101 ? -10.418 -1.600 5.197 1.00 77.75 101 PRO A N 1
ATOM 811 C CA . PRO A 1 101 ? -10.675 -2.029 6.565 1.00 77.75 101 PRO A CA 1
ATOM 812 C C . PRO A 1 101 ? -11.130 -0.871 7.456 1.00 77.75 101 PRO A C 1
ATOM 814 O O . PRO A 1 101 ? -11.979 -1.091 8.315 1.00 77.75 101 PRO A O 1
ATOM 817 N N . ILE A 1 102 ? -10.686 0.372 7.222 1.00 84.69 102 ILE A N 1
ATOM 818 C CA . ILE A 1 102 ? -11.196 1.542 7.961 1.00 84.69 102 ILE A CA 1
ATOM 819 C C . ILE A 1 102 ? -12.710 1.685 7.765 1.00 84.69 102 ILE A C 1
ATOM 821 O O . ILE A 1 102 ? -13.457 1.857 8.732 1.00 84.69 102 ILE A O 1
ATOM 825 N N . ARG A 1 103 ? -13.200 1.572 6.523 1.00 82.62 103 ARG A N 1
ATOM 826 C CA . ARG A 1 103 ? -14.642 1.642 6.233 1.00 82.62 103 ARG A CA 1
ATOM 827 C C . ARG A 1 103 ? -15.416 0.504 6.901 1.00 82.62 103 ARG A C 1
ATOM 829 O O . ARG A 1 103 ? -16.494 0.759 7.444 1.00 82.62 103 ARG A O 1
ATOM 836 N N . VAL A 1 104 ? -14.870 -0.712 6.891 1.00 80.38 104 VAL A N 1
ATOM 837 C CA . VAL A 1 104 ? -15.473 -1.894 7.533 1.00 80.38 104 VAL A CA 1
ATOM 838 C C . VAL A 1 104 ? -15.545 -1.714 9.050 1.00 80.38 104 VAL A C 1
ATOM 840 O O . VAL A 1 104 ? -16.615 -1.862 9.641 1.00 80.38 104 VAL A O 1
ATOM 843 N N . VAL A 1 105 ? -14.444 -1.305 9.682 1.00 83.50 105 VAL A N 1
ATOM 844 C CA . VAL A 1 105 ? -14.369 -1.059 11.128 1.00 83.50 105 VAL A CA 1
ATOM 845 C C . VAL A 1 105 ? -15.352 0.035 11.535 1.00 83.50 105 VAL A C 1
ATOM 847 O O . VAL A 1 105 ? -16.087 -0.136 12.507 1.00 83.50 105 VAL A O 1
ATOM 850 N N . CYS A 1 106 ? -15.462 1.121 10.765 1.00 79.12 106 CYS A N 1
ATOM 851 C CA . CYS A 1 106 ? -16.428 2.191 11.020 1.00 79.12 106 CYS A CA 1
ATOM 852 C C . CYS A 1 106 ? -17.885 1.701 11.045 1.00 79.12 106 CYS A C 1
ATOM 854 O O . CYS A 1 106 ? -18.661 2.189 11.870 1.00 79.12 106 CYS A O 1
ATOM 856 N N . LYS A 1 107 ? -18.245 0.729 10.197 1.00 78.06 107 LYS A N 1
ATOM 857 C CA . LYS A 1 107 ? -19.591 0.131 10.130 1.00 78.06 107 LYS A CA 1
ATOM 858 C C . LYS A 1 107 ? -19.807 -1.036 11.102 1.00 78.06 107 LYS A C 1
ATOM 860 O O . LYS A 1 107 ? -20.953 -1.398 11.340 1.00 78.06 107 LYS A O 1
ATOM 865 N N . SER A 1 108 ? -18.741 -1.581 11.683 1.00 79.69 108 SER A N 1
ATOM 866 C CA . SER A 1 108 ? -18.804 -2.673 12.656 1.00 79.69 108 SER A CA 1
ATOM 867 C C . SER A 1 108 ? -19.369 -2.228 14.014 1.00 79.69 108 SER A C 1
ATOM 869 O O . SER A 1 108 ? -19.186 -1.078 14.439 1.00 79.69 108 SER A O 1
ATOM 871 N N . THR A 1 109 ? -20.017 -3.169 14.707 1.00 82.56 109 THR A N 1
ATOM 872 C CA . THR A 1 109 ? -20.672 -3.034 16.023 1.00 82.56 109 THR A CA 1
ATOM 873 C C . THR A 1 109 ? -19.697 -3.073 17.211 1.00 82.56 109 THR A C 1
ATOM 875 O O . THR A 1 109 ? -20.109 -3.235 18.357 1.00 82.56 109 THR A O 1
ATOM 878 N N . MET A 1 110 ? -18.396 -2.896 16.965 1.00 79.44 110 MET A N 1
ATOM 879 C CA . MET A 1 110 ? -17.360 -2.871 18.003 1.00 79.44 110 MET A CA 1
ATOM 880 C C . MET A 1 110 ? -17.511 -1.695 18.982 1.00 79.44 110 MET A C 1
ATOM 882 O O . MET A 1 110 ? -17.952 -0.599 18.619 1.00 79.44 110 MET A O 1
ATOM 886 N N . THR A 1 111 ? -17.069 -1.908 20.226 1.00 86.31 111 THR A N 1
ATOM 887 C CA . THR A 1 111 ? -17.016 -0.871 21.262 1.00 86.31 111 THR A CA 1
ATOM 888 C C . THR A 1 111 ? -16.079 0.271 20.842 1.00 86.31 111 THR A C 1
ATOM 890 O O . THR A 1 111 ? -15.058 0.074 20.176 1.00 86.31 111 THR A O 1
ATOM 893 N N . LYS A 1 112 ? -16.429 1.503 21.230 1.00 83.62 112 LYS A N 1
ATOM 894 C CA . LYS A 1 112 ? -15.690 2.728 20.875 1.00 83.62 112 LYS A CA 1
ATOM 895 C C . LYS A 1 112 ? -14.169 2.666 21.145 1.00 83.62 112 LYS A C 1
ATOM 897 O O . LYS A 1 112 ? -13.434 3.066 20.244 1.00 83.62 112 LYS A O 1
ATOM 902 N N . PRO A 1 113 ? -13.665 2.163 22.296 1.00 79.56 113 PRO A N 1
ATOM 903 C CA . PRO A 1 113 ? -12.218 2.110 22.538 1.00 79.56 113 PRO A CA 1
ATOM 904 C C . PRO A 1 113 ? -11.485 1.149 21.589 1.00 79.56 113 PRO A C 1
ATOM 906 O O . PRO A 1 113 ? -10.430 1.491 21.059 1.00 79.56 113 PRO A O 1
ATOM 909 N N . THR A 1 114 ? -12.065 -0.016 21.294 1.00 82.31 114 THR A N 1
ATOM 910 C CA . THR A 1 114 ? -11.478 -0.993 20.364 1.00 82.31 114 THR A CA 1
ATOM 911 C C . THR A 1 114 ? -11.453 -0.458 18.935 1.00 82.31 114 THR A C 1
ATOM 913 O O . THR A 1 114 ? -10.456 -0.603 18.233 1.00 82.31 114 THR A O 1
ATOM 916 N N . LYS A 1 115 ? -12.516 0.240 18.517 1.00 83.44 115 LYS A N 1
ATOM 917 C CA . LYS A 1 115 ? -12.593 0.894 17.204 1.00 83.44 115 LYS A CA 1
ATOM 918 C C . LYS A 1 115 ? -11.457 1.904 16.997 1.00 83.44 115 LYS A C 1
ATOM 920 O O . LYS A 1 115 ? -10.851 1.911 15.931 1.00 83.44 115 LYS A O 1
ATOM 925 N N . ILE A 1 116 ? -11.141 2.712 18.011 1.00 85.12 116 ILE A N 1
ATOM 926 C CA . ILE A 1 116 ? -10.048 3.695 17.940 1.00 85.12 116 ILE A CA 1
ATOM 927 C C . ILE A 1 116 ? -8.691 2.995 17.812 1.00 85.12 116 ILE A C 1
ATOM 929 O O . ILE A 1 116 ? -7.897 3.377 16.957 1.00 85.12 116 ILE A O 1
ATOM 933 N N . SER A 1 117 ? -8.444 1.946 18.602 1.00 86.94 117 SER A N 1
ATOM 934 C CA . SER A 1 117 ? -7.183 1.194 18.550 1.00 86.94 117 SER A CA 1
ATOM 935 C C . SER A 1 117 ? -6.939 0.556 17.178 1.00 86.94 117 SER A C 1
ATOM 937 O O . SER A 1 117 ? -5.851 0.689 16.622 1.00 86.94 117 SER A O 1
ATOM 939 N N . VAL A 1 118 ? -7.963 -0.063 16.583 1.00 83.69 118 VAL A N 1
ATOM 940 C CA . VAL A 1 118 ? -7.842 -0.681 15.253 1.00 83.69 118 VAL A CA 1
ATOM 941 C C . VAL A 1 118 ? -7.608 0.372 14.169 1.00 83.69 118 VAL A C 1
ATOM 943 O O . VAL A 1 118 ? -6.746 0.188 13.312 1.00 83.69 118 VAL A O 1
ATOM 946 N N . ILE A 1 119 ? -8.329 1.498 14.213 1.00 83.88 119 ILE A N 1
ATOM 947 C CA . ILE A 1 119 ? -8.120 2.598 13.260 1.00 83.88 119 ILE A CA 1
ATOM 948 C C . ILE A 1 119 ? -6.702 3.161 13.398 1.00 83.88 119 ILE A C 1
ATOM 950 O O . ILE A 1 119 ? -6.059 3.415 12.386 1.00 83.88 119 ILE A O 1
ATOM 954 N N . PHE A 1 120 ? -6.187 3.308 14.619 1.00 85.12 120 PHE A N 1
ATOM 955 C CA . PHE A 1 120 ? -4.834 3.808 14.853 1.00 85.12 120 PHE A CA 1
ATOM 956 C C . PHE A 1 120 ? -3.761 2.924 14.198 1.00 85.12 120 PHE A C 1
ATOM 958 O O . PHE A 1 120 ? -2.900 3.438 13.487 1.00 85.12 120 PHE A O 1
ATOM 965 N N . ILE A 1 121 ? -3.858 1.599 14.353 1.00 84.19 121 ILE A N 1
ATOM 966 C CA . ILE A 1 121 ? -2.924 0.647 13.728 1.00 84.19 121 ILE A CA 1
ATOM 967 C C . ILE A 1 121 ? -2.995 0.729 12.195 1.00 84.19 121 ILE A C 1
ATOM 969 O O . ILE A 1 121 ? -1.964 0.738 11.525 1.00 84.19 121 ILE A O 1
ATOM 973 N N . LEU A 1 122 ? -4.200 0.852 11.627 1.00 85.75 122 LEU A N 1
ATOM 974 C CA . LEU A 1 122 ? -4.376 1.011 10.179 1.00 85.75 122 LEU A CA 1
ATOM 975 C C . LEU A 1 122 ? -3.778 2.333 9.664 1.00 85.75 122 LEU A C 1
ATOM 977 O O . LEU A 1 122 ? -3.179 2.358 8.592 1.00 85.75 122 LEU A O 1
ATOM 981 N N . MET A 1 123 ? -3.899 3.421 10.430 1.00 83.38 123 MET A N 1
ATOM 982 C CA . MET A 1 123 ? -3.313 4.723 10.082 1.00 83.38 123 MET A CA 1
ATOM 983 C C . MET A 1 123 ? -1.785 4.714 10.153 1.00 83.38 123 MET A C 1
ATOM 985 O O . MET A 1 123 ? -1.145 5.324 9.300 1.00 83.38 123 MET A O 1
ATOM 989 N N . LEU A 1 124 ? -1.194 3.988 11.107 1.00 81.00 124 LEU A N 1
ATOM 990 C CA . LEU A 1 124 ? 0.258 3.796 11.172 1.00 81.00 124 LEU A CA 1
ATOM 991 C C . LEU A 1 124 ? 0.810 3.130 9.904 1.00 81.00 124 LEU A C 1
ATOM 993 O O . LEU A 1 124 ? 1.818 3.589 9.371 1.00 81.00 124 LEU A O 1
ATOM 997 N N . GLY A 1 125 ? 0.121 2.111 9.379 1.00 76.12 125 GLY A N 1
ATOM 998 C CA . GLY A 1 125 ? 0.493 1.477 8.109 1.00 76.12 125 GLY A CA 1
ATOM 999 C C . GLY A 1 125 ? 0.444 2.444 6.919 1.00 76.12 125 GLY A C 1
ATOM 1000 O O . GLY A 1 125 ? 1.342 2.449 6.081 1.00 76.12 125 GLY A O 1
ATOM 1001 N N . GLY A 1 126 ? -0.555 3.331 6.877 1.00 80.31 126 GLY A N 1
ATOM 1002 C CA . GLY A 1 126 ? -0.637 4.381 5.857 1.00 80.31 126 GLY A CA 1
ATOM 1003 C C . GLY A 1 126 ? 0.484 5.413 5.940 1.00 80.31 126 GLY A C 1
ATOM 1004 O O . GLY A 1 126 ? 1.055 5.792 4.920 1.00 80.31 126 GLY A O 1
ATOM 1005 N N . LEU A 1 127 ? 0.820 5.855 7.155 1.00 79.56 127 LEU A N 1
ATOM 1006 C CA . LEU A 1 127 ? 1.896 6.823 7.389 1.00 79.56 127 LEU A CA 1
ATOM 1007 C C . LEU A 1 127 ? 3.258 6.279 6.949 1.00 79.56 127 LEU A C 1
ATOM 1009 O O . LEU A 1 127 ? 4.033 7.017 6.345 1.00 79.56 127 LEU A O 1
ATOM 1013 N N . ALA A 1 128 ? 3.518 4.993 7.192 1.00 76.56 128 ALA A N 1
ATOM 1014 C CA . ALA A 1 128 ? 4.707 4.307 6.696 1.00 76.56 128 ALA A CA 1
ATOM 1015 C C . ALA A 1 128 ? 4.825 4.396 5.164 1.00 76.56 128 ALA A C 1
ATOM 1017 O O . ALA A 1 128 ? 5.872 4.782 4.649 1.00 76.56 128 ALA A O 1
ATOM 1018 N N . SER A 1 129 ? 3.734 4.121 4.444 1.00 82.19 129 SER A N 1
ATOM 1019 C CA . SER A 1 129 ? 3.698 4.204 2.977 1.00 82.19 129 SER A CA 1
ATOM 1020 C C . SER A 1 129 ? 3.926 5.640 2.468 1.00 82.19 129 SER A C 1
ATOM 1022 O O . SER A 1 129 ? 4.702 5.866 1.540 1.00 82.19 129 SER A O 1
ATOM 1024 N N . VAL A 1 130 ? 3.335 6.650 3.122 1.00 80.69 130 VAL A N 1
ATOM 1025 C CA . VAL A 1 130 ? 3.551 8.070 2.771 1.00 80.69 130 VAL A CA 1
ATOM 1026 C C . VAL A 1 130 ? 5.009 8.491 2.973 1.00 80.69 130 VAL A C 1
ATOM 1028 O O . VAL A 1 130 ? 5.577 9.153 2.105 1.00 80.69 130 VAL A O 1
ATOM 1031 N N . LEU A 1 131 ? 5.624 8.107 4.096 1.00 76.44 131 LEU A N 1
ATOM 1032 C CA . LEU A 1 131 ? 7.035 8.397 4.368 1.00 76.44 131 LEU A CA 1
ATOM 1033 C C . LEU A 1 131 ? 7.945 7.780 3.303 1.00 76.44 131 LEU A C 1
ATOM 1035 O O . LEU A 1 131 ? 8.845 8.457 2.813 1.00 76.44 131 LEU A O 1
ATOM 1039 N N . ALA A 1 132 ? 7.658 6.545 2.891 1.00 73.88 132 ALA A N 1
ATOM 1040 C CA . ALA A 1 132 ? 8.395 5.853 1.842 1.00 73.88 132 ALA A CA 1
ATOM 1041 C C . ALA A 1 132 ? 8.396 6.662 0.522 1.00 73.88 132 ALA A C 1
ATOM 1043 O O . ALA A 1 132 ? 9.452 6.951 -0.043 1.00 73.88 132 ALA A O 1
ATOM 1044 N N . VAL A 1 133 ? 7.229 7.158 0.088 1.00 76.75 133 VAL A N 1
ATOM 1045 C CA . VAL A 1 133 ? 7.106 8.011 -1.113 1.00 76.75 133 VAL A CA 1
ATOM 1046 C C . VAL A 1 133 ? 7.833 9.346 -0.975 1.00 76.75 133 VAL A C 1
ATOM 1048 O O . VAL A 1 133 ? 8.411 9.822 -1.951 1.00 76.75 133 VAL A O 1
ATOM 1051 N N . LEU A 1 134 ? 7.823 9.958 0.211 1.00 74.31 134 LEU A N 1
ATOM 1052 C CA . LEU A 1 134 ? 8.495 11.238 0.454 1.00 74.31 134 LEU A CA 1
ATOM 1053 C C . LEU A 1 134 ? 10.026 11.125 0.438 1.00 74.31 134 LEU A C 1
ATOM 1055 O O . LEU A 1 134 ? 10.695 12.106 0.113 1.00 74.31 134 LEU A O 1
ATOM 1059 N N . ILE A 1 135 ? 10.587 9.948 0.723 1.00 72.06 135 ILE A N 1
ATOM 1060 C CA . ILE A 1 135 ? 12.038 9.715 0.686 1.00 72.06 135 ILE A CA 1
ATOM 1061 C C . ILE A 1 135 ? 12.589 9.807 -0.745 1.00 72.06 135 ILE A C 1
ATOM 1063 O O . ILE A 1 135 ? 13.683 10.328 -0.936 1.00 72.06 135 ILE A O 1
ATOM 1067 N N . ILE A 1 136 ? 11.833 9.396 -1.767 1.00 70.44 136 ILE A N 1
ATOM 1068 C CA . ILE A 1 136 ? 12.277 9.438 -3.174 1.00 70.44 136 ILE A CA 1
ATOM 1069 C C . ILE A 1 136 ? 12.674 10.853 -3.641 1.00 70.44 136 ILE A C 1
ATOM 1071 O O . ILE A 1 136 ? 13.807 11.035 -4.090 1.00 70.44 136 ILE A O 1
ATOM 1075 N N . PRO A 1 137 ? 11.806 11.883 -3.555 1.00 67.62 137 PRO A N 1
ATOM 1076 C CA . PRO A 1 137 ? 12.173 13.236 -3.966 1.00 67.62 137 PRO A CA 1
ATOM 1077 C C . PRO A 1 137 ? 13.225 13.869 -3.046 1.00 67.62 137 PRO A C 1
ATOM 1079 O O . PRO A 1 137 ? 14.004 14.701 -3.509 1.00 67.62 137 PRO A O 1
ATOM 1082 N N . LEU A 1 138 ? 13.279 13.484 -1.765 1.00 66.88 138 LEU A N 1
ATOM 1083 C CA . LEU A 1 138 ? 14.326 13.941 -0.846 1.00 66.88 138 LEU A CA 1
ATOM 1084 C C . LEU A 1 138 ? 15.698 13.382 -1.246 1.00 66.88 138 LEU A C 1
ATOM 1086 O O . LEU A 1 138 ? 16.661 14.141 -1.318 1.00 66.88 138 LEU A O 1
ATOM 1090 N N . SER A 1 139 ? 15.760 12.104 -1.623 1.00 6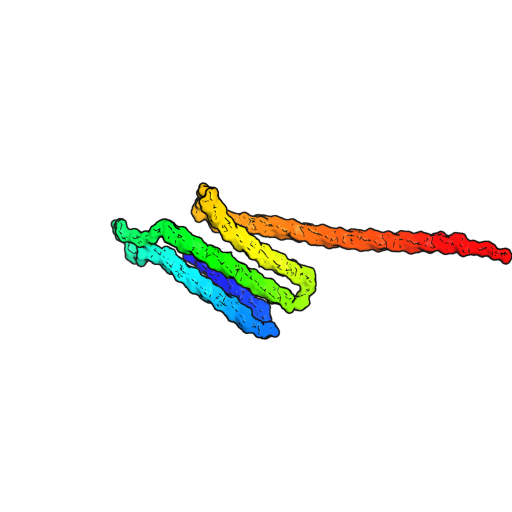3.94 139 SER A N 1
ATOM 1091 C CA . SER A 1 139 ? 16.971 11.445 -2.122 1.00 63.94 139 SER A CA 1
ATOM 1092 C C . SER A 1 139 ? 17.429 11.955 -3.488 1.00 63.94 139 SER A C 1
ATOM 1094 O O . SER A 1 139 ? 18.579 11.754 -3.853 1.00 63.94 139 SER A O 1
ATOM 1096 N N . TYR A 1 140 ? 16.552 12.582 -4.274 1.00 63.66 140 TYR A N 1
ATOM 1097 C CA . TYR A 1 140 ? 16.967 13.275 -5.496 1.00 63.66 140 TYR A CA 1
ATOM 1098 C C . TYR A 1 140 ? 17.581 14.651 -5.192 1.00 63.66 140 TYR A C 1
ATOM 1100 O O . TYR A 1 140 ? 18.358 15.185 -5.981 1.00 63.66 140 TYR A O 1
ATOM 1108 N N . ARG A 1 141 ? 17.206 15.258 -4.058 1.00 60.91 141 ARG A N 1
ATOM 1109 C CA . ARG A 1 141 ? 17.620 16.612 -3.678 1.00 60.91 141 ARG A CA 1
ATOM 1110 C C . ARG A 1 141 ? 18.982 16.635 -2.991 1.00 60.91 141 ARG A C 1
ATOM 1112 O O . ARG A 1 141 ? 19.793 17.507 -3.293 1.00 60.91 141 ARG A O 1
ATOM 1119 N N . GLU A 1 142 ? 19.223 15.719 -2.065 1.00 58.41 142 GLU A N 1
ATOM 1120 C CA . GLU A 1 142 ? 20.560 15.455 -1.538 1.00 58.41 142 GLU A CA 1
ATOM 1121 C C . GLU A 1 142 ? 21.137 14.309 -2.368 1.00 58.41 142 GLU A C 1
ATOM 1123 O O . GLU A 1 142 ? 20.517 13.258 -2.435 1.00 58.41 142 GLU A O 1
ATOM 1128 N N . ASN A 1 143 ? 22.281 14.494 -3.038 1.00 52.34 143 ASN A N 1
ATOM 1129 C CA . ASN A 1 143 ? 22.981 13.424 -3.768 1.00 52.34 143 ASN A CA 1
ATOM 1130 C C . ASN A 1 143 ? 23.560 12.399 -2.775 1.00 52.34 143 ASN A C 1
ATOM 1132 O O . ASN A 1 143 ? 24.777 12.283 -2.632 1.00 52.34 143 ASN A O 1
ATOM 1136 N N . VAL A 1 144 ? 22.697 11.738 -2.010 1.00 56.59 144 VAL A N 1
ATOM 1137 C CA . VAL A 1 144 ? 23.092 10.747 -1.021 1.00 56.59 144 VAL A CA 1
ATOM 1138 C C . VAL A 1 144 ? 23.347 9.444 -1.760 1.00 56.59 144 VAL A C 1
ATOM 1140 O O . VAL A 1 144 ? 22.458 8.897 -2.413 1.00 56.59 144 VAL A O 1
ATOM 1143 N N . ASP A 1 145 ? 24.595 8.996 -1.701 1.00 50.62 145 ASP A N 1
ATOM 1144 C CA . ASP A 1 145 ? 25.073 7.785 -2.355 1.00 50.62 145 ASP A CA 1
ATOM 1145 C C . ASP A 1 145 ? 24.646 6.576 -1.510 1.00 50.62 145 ASP A C 1
ATOM 1147 O O . ASP A 1 145 ? 25.330 6.160 -0.573 1.00 50.62 145 ASP A O 1
ATOM 1151 N N . TRP A 1 146 ? 23.436 6.076 -1.760 1.00 48.75 146 TRP A N 1
ATOM 1152 C CA . TRP A 1 146 ? 22.938 4.861 -1.125 1.00 48.75 146 TRP A CA 1
ATOM 1153 C C . TRP A 1 146 ? 23.501 3.655 -1.874 1.00 48.75 146 TRP A C 1
ATOM 1155 O O . TRP A 1 146 ? 23.141 3.402 -3.022 1.00 48.75 146 TRP A O 1
ATOM 1165 N N . ASN A 1 147 ? 24.382 2.903 -1.224 1.00 41.84 147 ASN A N 1
ATOM 1166 C CA . ASN A 1 147 ? 24.954 1.681 -1.772 1.00 41.84 147 ASN A CA 1
ATOM 1167 C C . ASN A 1 147 ? 23.833 0.659 -2.098 1.00 41.84 147 ASN A C 1
ATOM 1169 O O . ASN A 1 147 ? 22.894 0.464 -1.322 1.00 41.84 147 ASN A O 1
ATOM 1173 N N . GLU A 1 148 ? 23.901 0.018 -3.272 1.00 48.75 148 GLU A N 1
ATOM 1174 C CA . GLU A 1 148 ? 22.807 -0.778 -3.879 1.00 48.75 148 GLU A CA 1
ATOM 1175 C C . GLU A 1 148 ? 22.349 -1.995 -3.047 1.00 48.75 148 GLU A C 1
ATOM 1177 O O . GLU A 1 148 ? 21.259 -2.525 -3.268 1.00 48.75 148 GLU A O 1
ATOM 1182 N N . ALA A 1 149 ? 23.142 -2.434 -2.063 1.00 47.47 149 ALA A N 1
ATOM 1183 C CA . ALA A 1 149 ? 22.782 -3.516 -1.141 1.00 47.47 149 ALA A CA 1
ATOM 1184 C C . ALA A 1 149 ? 21.891 -3.058 0.035 1.00 47.47 149 ALA A C 1
ATOM 1186 O O . ALA A 1 149 ? 21.310 -3.889 0.739 1.00 47.47 149 ALA A O 1
ATOM 1187 N N . ASP A 1 150 ? 21.739 -1.746 0.220 1.00 48.09 150 ASP A N 1
ATOM 1188 C CA . ASP A 1 150 ? 21.217 -1.131 1.441 1.00 48.09 150 ASP A CA 1
ATOM 1189 C C . ASP A 1 150 ? 19.821 -0.514 1.204 1.00 48.09 150 ASP A C 1
ATOM 1191 O O . ASP A 1 150 ? 19.042 -0.299 2.137 1.00 48.09 150 ASP A O 1
ATOM 1195 N N . GLN A 1 151 ? 19.487 -0.267 -0.068 1.00 51.66 151 GLN A N 1
ATOM 1196 C CA . GLN A 1 151 ? 18.368 0.561 -0.532 1.00 51.66 151 GLN A CA 1
ATOM 1197 C C . GLN A 1 151 ? 16.989 0.054 -0.077 1.00 51.66 151 GLN A C 1
ATOM 1199 O O . GLN A 1 151 ? 16.065 0.837 0.132 1.00 51.66 151 GLN A O 1
ATOM 1204 N N . SER A 1 152 ? 16.842 -1.260 0.108 1.00 51.97 152 SER A N 1
ATOM 1205 C CA . SER A 1 152 ? 15.584 -1.875 0.555 1.00 51.97 152 SER A CA 1
ATOM 1206 C C . SER A 1 152 ? 15.507 -2.024 2.075 1.00 51.97 152 SER A C 1
ATOM 1208 O O . SER A 1 152 ? 14.423 -1.939 2.642 1.00 51.97 152 SER A O 1
ATOM 1210 N N . MET A 1 153 ? 16.639 -2.259 2.746 1.00 48.81 153 MET A N 1
ATOM 1211 C CA . MET A 1 153 ? 16.666 -2.517 4.189 1.00 48.81 153 MET A CA 1
ATOM 1212 C C . MET A 1 153 ? 16.687 -1.229 5.016 1.00 48.81 153 MET A C 1
ATOM 1214 O O . MET A 1 153 ? 16.044 -1.200 6.061 1.00 48.81 153 MET A O 1
ATOM 1218 N N . GLY A 1 154 ? 17.328 -0.156 4.539 1.00 52.16 154 GLY A N 1
ATOM 1219 C CA . GLY A 1 154 ? 17.366 1.131 5.248 1.00 52.16 154 GLY A CA 1
ATOM 1220 C C . GLY A 1 154 ? 15.978 1.753 5.423 1.00 52.16 154 GLY A C 1
ATOM 1221 O O . GLY A 1 154 ? 15.569 2.054 6.539 1.00 52.16 154 GLY A O 1
ATOM 1222 N N . ILE A 1 155 ? 15.196 1.823 4.340 1.00 56.84 155 ILE A N 1
ATOM 1223 C CA . ILE A 1 155 ? 13.834 2.384 4.361 1.00 56.84 155 ILE A CA 1
ATOM 1224 C C . ILE A 1 155 ? 12.919 1.573 5.289 1.00 56.84 155 ILE A C 1
ATOM 1226 O O . ILE A 1 155 ? 12.149 2.140 6.061 1.00 56.84 155 ILE A O 1
ATOM 1230 N N . ILE A 1 156 ? 13.015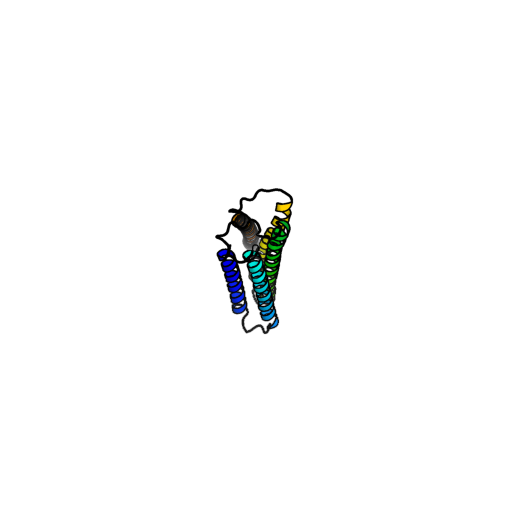 0.242 5.245 1.00 53.44 156 ILE A N 1
ATOM 1231 C CA . ILE A 1 156 ? 12.211 -0.639 6.097 1.00 53.44 156 ILE A CA 1
ATOM 1232 C C . ILE A 1 156 ? 12.595 -0.453 7.572 1.00 53.44 156 ILE A C 1
ATOM 1234 O O . ILE A 1 156 ? 11.706 -0.300 8.406 1.00 53.44 156 ILE A O 1
ATOM 1238 N N . VAL A 1 157 ? 13.889 -0.422 7.907 1.00 54.62 157 VAL A N 1
ATOM 1239 C CA . VAL A 1 157 ? 14.369 -0.248 9.289 1.00 54.62 157 VAL A CA 1
ATOM 1240 C C . VAL A 1 157 ? 13.986 1.121 9.852 1.00 54.62 157 VAL A C 1
ATOM 1242 O O . VAL A 1 157 ? 13.486 1.177 10.975 1.00 54.62 157 VAL A O 1
ATOM 1245 N N . ASP A 1 158 ? 14.119 2.197 9.075 1.00 57.66 158 ASP A N 1
ATOM 1246 C CA . ASP A 1 158 ? 13.723 3.543 9.506 1.00 57.66 158 ASP A CA 1
ATOM 1247 C C . ASP A 1 158 ? 12.210 3.647 9.722 1.00 57.66 158 ASP A C 1
ATOM 1249 O O . ASP A 1 158 ? 11.758 4.177 10.736 1.00 57.66 158 ASP A O 1
ATOM 1253 N N . ILE A 1 159 ? 11.406 3.062 8.829 1.00 61.88 159 ILE A N 1
ATOM 1254 C CA . ILE A 1 159 ? 9.949 2.996 8.986 1.00 61.88 159 ILE A CA 1
ATOM 1255 C C . ILE A 1 159 ? 9.559 2.169 10.220 1.00 61.88 159 ILE A C 1
ATOM 1257 O O . ILE A 1 159 ? 8.671 2.574 10.977 1.00 61.88 159 ILE A O 1
ATOM 1261 N N . PHE A 1 160 ? 10.197 1.019 10.456 1.00 58.12 160 PHE A N 1
ATOM 1262 C CA . PHE A 1 160 ? 9.913 0.178 11.624 1.00 58.12 160 PHE A CA 1
ATOM 1263 C C . PHE A 1 160 ? 10.329 0.852 12.934 1.00 58.12 160 PHE A C 1
ATOM 1265 O O . PHE A 1 160 ? 9.566 0.813 13.896 1.00 58.12 160 PHE A O 1
ATOM 1272 N N . LEU A 1 161 ? 11.485 1.516 12.977 1.00 56.41 161 LEU A N 1
ATOM 1273 C CA . LEU A 1 161 ? 11.930 2.263 14.155 1.00 56.41 161 LEU A CA 1
ATOM 1274 C C . LEU A 1 161 ? 11.016 3.460 14.431 1.00 56.41 161 LEU A C 1
ATOM 1276 O O . LEU A 1 161 ? 10.606 3.665 15.573 1.00 56.41 161 LEU A O 1
ATOM 1280 N N . TYR A 1 162 ? 10.620 4.197 13.392 1.00 60.16 162 TYR A N 1
ATOM 1281 C CA . TYR A 1 162 ? 9.737 5.352 13.534 1.00 60.16 162 TYR A CA 1
ATOM 1282 C C . TYR A 1 162 ? 8.310 4.952 13.942 1.00 60.16 162 TYR A C 1
ATOM 1284 O O . TYR A 1 162 ? 7.697 5.582 14.806 1.00 60.16 162 TYR A O 1
ATOM 1292 N N . SER A 1 163 ? 7.774 3.871 13.367 1.00 59.88 163 SER A N 1
ATOM 1293 C CA . SER A 1 163 ? 6.446 3.352 13.726 1.00 59.88 163 SER A CA 1
ATOM 1294 C C . SER A 1 163 ? 6.418 2.714 15.119 1.00 59.88 163 SER A C 1
ATOM 1296 O O . SER A 1 163 ? 5.433 2.888 15.842 1.00 59.88 163 SER A O 1
ATOM 1298 N N . ALA A 1 164 ? 7.493 2.040 15.540 1.00 58.66 164 ALA A N 1
ATOM 1299 C CA . ALA A 1 164 ? 7.628 1.518 16.897 1.00 58.66 164 ALA A CA 1
ATOM 1300 C C . ALA A 1 164 ? 7.716 2.646 17.935 1.00 58.66 164 ALA A C 1
ATOM 1302 O O . ALA A 1 164 ? 7.040 2.576 18.964 1.00 58.66 164 ALA A O 1
ATOM 1303 N N . ASP A 1 165 ? 8.482 3.703 17.656 1.00 63.12 165 ASP A N 1
ATOM 1304 C CA . ASP A 1 165 ? 8.597 4.863 18.544 1.00 63.12 165 ASP A CA 1
ATOM 1305 C C . ASP A 1 165 ? 7.254 5.594 18.690 1.00 63.12 165 ASP A C 1
ATOM 1307 O O . ASP A 1 165 ? 6.783 5.850 19.802 1.00 63.12 165 ASP A O 1
ATOM 1311 N N . LEU A 1 166 ? 6.553 5.817 17.573 1.00 61.78 166 LEU A N 1
ATOM 1312 C CA . LEU A 1 166 ? 5.241 6.459 17.580 1.00 61.78 166 LEU A CA 1
ATOM 1313 C C . LEU A 1 166 ? 4.179 5.610 18.298 1.00 61.78 166 LEU A C 1
ATOM 1315 O O . LEU A 1 166 ? 3.376 6.143 19.067 1.00 61.78 166 LEU A O 1
ATOM 1319 N N . SER A 1 167 ? 4.189 4.288 18.102 1.00 60.56 167 SER A N 1
ATOM 1320 C CA . SER A 1 167 ? 3.291 3.367 18.807 1.00 60.56 167 SER A CA 1
ATOM 1321 C C . SER A 1 167 ? 3.566 3.352 20.314 1.00 60.56 167 SER A C 1
ATOM 1323 O O . SER A 1 167 ? 2.630 3.450 21.108 1.00 60.56 167 SER A O 1
ATOM 1325 N N . ASN A 1 168 ? 4.836 3.298 20.730 1.00 66.81 168 ASN A N 1
ATOM 1326 C CA . ASN A 1 168 ? 5.216 3.347 22.145 1.00 66.81 168 ASN A CA 1
ATOM 1327 C C . ASN A 1 168 ? 4.797 4.662 22.801 1.00 66.81 168 ASN A C 1
ATOM 1329 O O . ASN A 1 168 ? 4.268 4.660 23.915 1.00 66.81 168 ASN A O 1
ATOM 1333 N N . LYS A 1 169 ? 4.967 5.779 22.091 1.00 70.25 169 LYS A N 1
ATOM 1334 C CA . LYS A 1 169 ? 4.577 7.101 22.574 1.00 70.25 169 LYS A CA 1
ATOM 1335 C C . LYS A 1 169 ? 3.064 7.211 22.767 1.00 70.25 169 LYS A C 1
ATOM 1337 O O . LYS A 1 169 ? 2.620 7.647 23.824 1.00 70.25 169 LYS A O 1
ATOM 1342 N N . VAL A 1 170 ? 2.269 6.745 21.801 1.00 64.12 170 VAL A N 1
ATOM 1343 C CA . VAL A 1 170 ? 0.796 6.784 21.878 1.00 64.12 170 VAL A CA 1
ATOM 1344 C C . VAL A 1 170 ? 0.241 5.823 22.934 1.00 64.12 170 VAL A C 1
ATOM 1346 O O . VAL A 1 170 ? -0.664 6.189 23.684 1.00 64.12 170 VAL A O 1
ATOM 1349 N N . VAL A 1 171 ? 0.787 4.608 23.045 1.00 61.00 171 VAL A N 1
ATOM 1350 C CA . VAL A 1 171 ? 0.394 3.655 24.098 1.00 61.00 171 VAL A CA 1
ATOM 1351 C C . VAL A 1 171 ? 0.770 4.181 25.486 1.00 61.00 171 VAL A C 1
ATOM 1353 O O . VAL A 1 171 ? -0.008 4.020 26.430 1.00 61.00 171 VAL A O 1
ATOM 1356 N N . GLY A 1 172 ? 1.925 4.840 25.614 1.00 70.62 172 GLY A N 1
ATOM 1357 C CA . GLY A 1 172 ? 2.332 5.529 26.838 1.00 70.62 172 GLY A CA 1
ATOM 1358 C C . GLY A 1 172 ? 1.335 6.614 27.245 1.00 70.62 172 GLY A C 1
ATOM 1359 O O . GLY A 1 172 ? 0.889 6.634 28.392 1.00 70.62 172 GLY A O 1
ATOM 1360 N N . ASP A 1 173 ? 0.917 7.448 26.294 1.00 68.00 173 ASP A N 1
ATOM 1361 C CA . ASP A 1 173 ? -0.014 8.554 26.536 1.00 68.00 173 ASP A CA 1
ATOM 1362 C C . ASP A 1 173 ? -1.415 8.057 26.938 1.00 68.00 173 ASP A C 1
ATOM 1364 O O . ASP A 1 173 ? -2.004 8.526 27.913 1.00 68.00 173 ASP A O 1
ATOM 1368 N N . LEU A 1 174 ? -1.917 7.009 26.271 1.00 63.47 174 LEU A N 1
ATOM 1369 C CA . LEU A 1 174 ? -3.181 6.355 26.633 1.00 63.47 174 LEU A CA 1
ATOM 1370 C C . LEU A 1 174 ? -3.132 5.726 28.030 1.00 63.47 174 LEU A C 1
ATOM 1372 O O . LEU A 1 174 ? -4.091 5.835 28.798 1.00 63.47 174 LEU A O 1
ATOM 1376 N N . ARG A 1 175 ? -2.015 5.079 28.383 1.00 71.69 175 ARG A N 1
ATOM 1377 C CA . ARG A 1 175 ? -1.829 4.482 29.711 1.00 71.69 175 ARG A CA 1
ATOM 1378 C C . ARG A 1 175 ? -1.762 5.556 30.801 1.00 71.69 175 ARG A C 1
ATOM 1380 O O . ARG A 1 175 ? -2.305 5.340 31.884 1.00 71.69 175 ARG A O 1
ATOM 1387 N N . LEU A 1 176 ? -1.160 6.713 30.522 1.00 70.75 176 LEU A N 1
ATOM 1388 C CA . LEU A 1 176 ? -1.144 7.856 31.438 1.00 70.75 176 LEU A CA 1
ATOM 1389 C C . LEU A 1 176 ? -2.544 8.447 31.642 1.00 70.75 176 LEU A C 1
ATOM 1391 O O . LEU A 1 176 ? -2.960 8.623 32.786 1.00 70.75 176 LEU A O 1
ATOM 1395 N N . GLU A 1 177 ? -3.301 8.669 30.567 1.00 71.12 177 GLU A N 1
ATOM 1396 C CA . GLU A 1 177 ? -4.700 9.129 30.618 1.00 71.12 177 GLU A CA 1
ATOM 1397 C C . GLU A 1 177 ? -5.577 8.190 31.464 1.00 71.12 177 GLU A C 1
ATOM 1399 O O . GLU A 1 177 ? -6.383 8.626 32.293 1.00 71.12 177 GLU A O 1
ATOM 1404 N N . GLN A 1 178 ? -5.400 6.879 31.292 1.00 74.25 178 GLN A N 1
ATOM 1405 C CA . GLN A 1 178 ? -6.178 5.875 32.008 1.00 74.25 178 GLN A CA 1
ATOM 1406 C C . GLN A 1 178 ? -5.795 5.806 33.494 1.00 74.25 178 GLN A C 1
ATOM 1408 O O . GLN A 1 178 ? -6.680 5.777 34.353 1.00 74.25 178 GLN A O 1
ATOM 1413 N N . ASN A 1 179 ? -4.498 5.870 33.811 1.00 73.56 179 ASN A N 1
ATOM 1414 C CA . ASN A 1 179 ? -4.010 5.927 35.189 1.00 73.56 179 ASN A CA 1
ATOM 1415 C C . ASN A 1 179 ? -4.467 7.205 35.903 1.00 73.56 179 ASN A C 1
ATOM 1417 O O . ASN A 1 179 ? -4.869 7.144 37.063 1.00 73.56 179 ASN A O 1
ATOM 1421 N N . MET A 1 180 ? -4.480 8.350 35.217 1.00 78.12 180 MET A N 1
ATOM 1422 C CA . MET A 1 180 ? -4.907 9.618 35.809 1.00 78.12 180 MET A CA 1
ATOM 1423 C C . MET A 1 180 ? -6.400 9.598 36.171 1.00 78.12 180 MET A C 1
ATOM 1425 O O . MET A 1 180 ? -6.782 10.023 37.263 1.00 78.12 180 MET A O 1
ATOM 1429 N N . LYS A 1 181 ? -7.248 9.024 35.306 1.00 81.88 181 LYS A N 1
ATOM 1430 C CA . LYS A 1 181 ? -8.680 8.817 35.595 1.00 81.88 181 LYS A CA 1
ATOM 1431 C C . LYS A 1 181 ? -8.896 7.864 36.770 1.00 81.88 181 LYS A C 1
ATOM 1433 O O . LYS A 1 181 ? -9.773 8.110 37.598 1.00 81.88 181 LYS A O 1
ATOM 1438 N N . TYR A 1 182 ? -8.080 6.816 36.872 1.00 73.81 182 TYR A N 1
ATOM 1439 C CA . TYR A 1 182 ? -8.147 5.850 37.968 1.00 73.81 182 TYR A CA 1
ATOM 1440 C C . TYR A 1 182 ? -7.751 6.478 39.313 1.00 73.81 182 TYR A C 1
ATOM 1442 O O . TYR A 1 182 ? -8.480 6.357 40.295 1.00 73.81 182 TYR A O 1
ATOM 1450 N N . VAL A 1 183 ? -6.650 7.234 39.344 1.00 79.94 183 VAL A N 1
ATOM 1451 C CA . VAL A 1 183 ? -6.192 7.964 40.538 1.00 79.94 183 VAL A CA 1
ATOM 1452 C C . VAL A 1 183 ? -7.215 9.018 40.967 1.00 79.94 183 VAL A C 1
ATOM 1454 O O . VAL A 1 183 ? -7.521 9.133 42.153 1.00 79.94 183 VAL A O 1
ATOM 1457 N N . HIS A 1 184 ? -7.815 9.742 40.019 1.00 80.19 184 HIS A N 1
ATOM 1458 C CA . HIS A 1 184 ? -8.864 10.713 40.328 1.00 80.19 184 HIS A CA 1
ATOM 1459 C C . HIS A 1 184 ? -10.108 10.042 40.934 1.00 80.19 184 HIS A C 1
ATOM 1461 O O . HIS A 1 184 ? -10.715 10.589 41.855 1.00 80.19 184 HIS A O 1
ATOM 1467 N N . ALA A 1 185 ? -10.488 8.853 40.454 1.00 79.50 185 ALA A N 1
ATOM 1468 C CA . ALA A 1 185 ? -11.599 8.089 41.018 1.00 79.50 185 ALA A CA 1
ATOM 1469 C C . ALA A 1 185 ? -11.314 7.633 42.460 1.00 79.50 185 ALA A C 1
ATOM 1471 O O . ALA A 1 185 ? -12.184 7.786 43.320 1.00 79.50 185 ALA A O 1
ATOM 1472 N N . ILE A 1 186 ? -10.093 7.164 42.743 1.00 79.44 186 ILE A N 1
ATOM 1473 C CA . ILE A 1 186 ? -9.663 6.780 44.098 1.00 79.44 186 ILE A CA 1
ATOM 1474 C C . ILE A 1 186 ? -9.693 7.995 45.030 1.00 79.44 186 ILE A C 1
ATOM 1476 O O . ILE A 1 186 ? -10.379 7.963 46.051 1.00 79.44 186 ILE A O 1
ATOM 1480 N N . TYR A 1 187 ? -9.067 9.107 44.637 1.00 79.44 187 TYR A N 1
ATOM 1481 C CA . TYR A 1 187 ? -9.044 10.333 45.442 1.00 79.44 187 TYR A CA 1
ATOM 1482 C C . TYR A 1 187 ? -10.454 10.874 45.725 1.00 79.44 187 TYR A C 1
ATOM 1484 O O . TYR A 1 187 ? -10.777 11.319 46.829 1.00 79.44 187 TYR A O 1
ATOM 1492 N N . LYS A 1 188 ? -11.340 10.803 44.726 1.00 86.00 188 LYS A N 1
ATOM 1493 C CA . LYS A 1 188 ? -12.741 11.202 44.872 1.00 86.00 188 LYS A CA 1
ATOM 1494 C C . LYS A 1 188 ? -13.500 10.286 45.840 1.00 86.00 188 LYS A C 1
ATOM 1496 O O . LYS A 1 188 ? -14.350 10.786 46.575 1.00 86.00 188 LYS A O 1
ATOM 1501 N N . SER A 1 189 ? -13.195 8.987 45.861 1.00 77.81 189 SER A N 1
ATOM 1502 C CA . SER A 1 189 ? -13.802 8.030 46.793 1.00 77.81 189 SER A CA 1
ATOM 1503 C C . SER A 1 189 ? -13.350 8.256 48.243 1.00 77.81 189 SER A C 1
ATOM 1505 O O . SER A 1 189 ? -14.198 8.332 49.131 1.00 77.81 189 SER A O 1
ATOM 1507 N N . GLU A 1 190 ? -12.057 8.509 48.480 1.00 81.44 190 GLU A N 1
ATOM 1508 C CA . GLU A 1 190 ? -11.532 8.824 49.818 1.00 81.44 190 GLU A CA 1
ATOM 1509 C C . GLU A 1 190 ? -12.103 10.137 50.363 1.00 81.44 190 GLU A C 1
ATOM 1511 O O . GLU A 1 190 ? -12.517 10.217 51.520 1.00 81.44 190 GLU A O 1
ATOM 1516 N N . LYS A 1 191 ? -12.224 11.166 49.514 1.00 81.56 191 LYS A N 1
ATOM 1517 C CA . LYS A 1 191 ? -12.817 12.452 49.909 1.00 81.56 191 LYS A CA 1
ATOM 1518 C C . LYS A 1 191 ? -14.298 12.336 50.287 1.00 81.56 191 LYS A C 1
ATOM 1520 O O . LYS A 1 191 ? -14.772 13.100 51.129 1.00 81.56 191 LYS A O 1
ATOM 1525 N N . MET A 1 192 ? -15.038 11.409 49.673 1.00 76.75 192 MET A N 1
ATOM 1526 C CA . MET A 1 192 ? -16.427 11.129 50.051 1.00 76.75 192 MET A CA 1
ATOM 1527 C C . MET A 1 192 ? -16.513 10.374 51.383 1.00 76.75 192 MET A C 1
ATOM 1529 O O . MET A 1 192 ? -17.330 10.753 52.220 1.00 76.75 192 MET A O 1
ATOM 1533 N N . ALA A 1 193 ? -15.628 9.401 51.624 1.00 77.94 193 ALA A N 1
ATOM 1534 C CA . ALA A 1 193 ? -15.561 8.666 52.890 1.00 77.94 193 ALA A CA 1
ATOM 1535 C C . ALA A 1 193 ? -15.164 9.560 54.086 1.00 77.94 193 ALA A C 1
ATOM 1537 O O . ALA A 1 193 ? -15.732 9.449 55.173 1.00 77.94 193 ALA A O 1
ATOM 1538 N N . ALA A 1 194 ? -14.245 10.509 53.881 1.00 75.94 194 ALA A N 1
ATOM 1539 C CA . ALA A 1 194 ? -13.870 11.480 54.911 1.00 75.94 194 ALA A CA 1
ATOM 1540 C C . ALA A 1 194 ? -15.029 12.429 55.277 1.00 75.94 194 ALA A C 1
ATOM 1542 O O . ALA A 1 194 ? -15.195 12.787 56.441 1.00 75.94 194 ALA A O 1
ATOM 1543 N N . ARG A 1 195 ? -15.877 12.803 54.305 1.00 72.31 195 ARG A N 1
ATOM 1544 C CA . ARG A 1 195 ? -17.065 13.638 54.558 1.00 72.31 195 ARG A CA 1
ATOM 1545 C C . ARG A 1 195 ? -18.151 12.920 55.351 1.00 72.31 195 ARG A C 1
ATOM 1547 O O . ARG A 1 195 ? -18.777 13.563 56.186 1.00 72.31 195 ARG A O 1
ATOM 1554 N N . SER A 1 196 ? -18.379 11.627 55.112 1.00 65.69 196 SER A N 1
ATOM 1555 C CA . SER A 1 196 ? -19.376 10.863 55.877 1.00 65.69 196 SER A CA 1
ATOM 1556 C C . SER A 1 196 ? -18.995 10.725 57.352 1.00 65.69 196 SER A C 1
ATOM 1558 O O . SER A 1 196 ? -19.861 10.856 58.208 1.00 65.69 196 SER A O 1
ATOM 1560 N N . LEU A 1 197 ? -17.704 10.562 57.663 1.00 65.81 197 LEU A N 1
ATOM 1561 C CA . LEU A 1 197 ? -17.223 10.494 59.051 1.00 65.81 197 LEU A CA 1
ATOM 1562 C C . LEU A 1 197 ? -17.358 11.830 59.799 1.00 65.81 197 LEU A C 1
ATOM 1564 O O . LEU A 1 197 ? -17.526 11.854 61.013 1.00 65.81 197 LEU A O 1
ATOM 1568 N N . GLN A 1 198 ? -17.300 12.951 59.081 1.00 62.69 198 GLN A N 1
ATOM 1569 C CA . GLN A 1 198 ? -17.402 14.284 59.672 1.00 62.69 198 GLN A CA 1
ATOM 1570 C C . GLN A 1 198 ? -18.856 14.713 59.932 1.00 62.69 198 GLN A C 1
ATOM 1572 O O . GLN A 1 198 ? -19.092 15.532 60.814 1.00 62.69 198 GLN A O 1
ATOM 1577 N N . TYR A 1 199 ? -19.820 14.142 59.200 1.00 56.16 199 TYR A N 1
ATOM 1578 C CA . TYR A 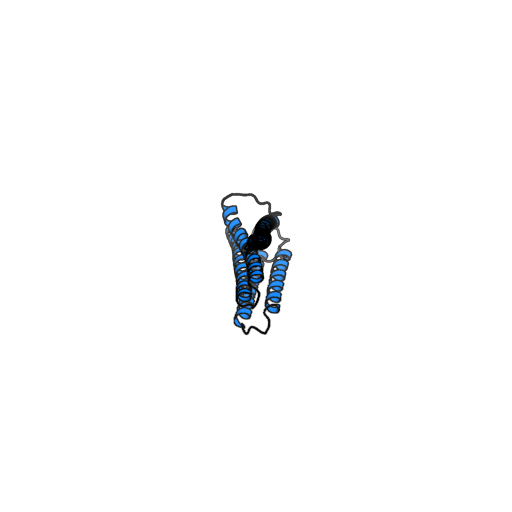1 199 ? -21.255 14.355 59.427 1.00 56.16 199 TYR A CA 1
ATOM 1579 C C . TYR A 1 199 ? -21.751 13.599 60.671 1.00 56.16 199 TYR A C 1
ATOM 1581 O O . TYR A 1 199 ? -22.500 14.150 61.470 1.00 56.16 199 TYR A O 1
ATOM 1589 N N . ASP A 1 200 ? -21.249 12.380 60.891 1.00 56.16 200 ASP A N 1
ATOM 1590 C CA . ASP A 1 200 ? -21.595 11.543 62.052 1.00 56.16 200 ASP A CA 1
ATOM 1591 C C . ASP A 1 200 ? -21.090 12.141 63.387 1.00 56.16 200 ASP A C 1
ATOM 1593 O O . ASP A 1 200 ? -21.712 12.011 64.440 1.00 56.16 200 ASP A O 1
ATOM 1597 N N . GLY A 1 201 ? -19.982 12.892 63.344 1.00 55.53 201 GLY A N 1
ATOM 1598 C CA . GLY A 1 201 ? -19.431 13.589 64.511 1.00 55.53 201 GLY A CA 1
ATOM 1599 C C . GLY A 1 201 ? -20.165 14.876 64.925 1.00 55.53 201 GLY A C 1
ATOM 1600 O O . GLY A 1 201 ? -19.979 15.328 66.058 1.00 55.53 201 GLY A O 1
ATOM 1601 N N . ASP A 1 202 ? -20.972 15.479 64.046 1.00 52.69 202 ASP A N 1
ATOM 1602 C CA . ASP A 1 202 ? -21.695 16.732 64.330 1.00 52.69 202 ASP A CA 1
ATOM 1603 C C . ASP A 1 202 ? -23.089 16.467 64.937 1.00 52.69 202 ASP A C 1
ATOM 1605 O O . ASP A 1 202 ? -23.522 17.187 65.839 1.00 52.69 202 ASP A O 1
ATOM 1609 N N . ASP A 1 203 ? -23.746 15.362 64.559 1.00 52.69 203 ASP A N 1
ATOM 1610 C CA . ASP A 1 203 ? -25.018 14.939 65.173 1.00 52.69 203 ASP A CA 1
ATOM 1611 C C . ASP A 1 203 ? -24.843 14.506 66.641 1.00 52.69 203 ASP A C 1
ATOM 1613 O O . ASP A 1 203 ? -25.691 14.788 67.490 1.00 52.69 203 ASP A O 1
ATOM 1617 N N . SER A 1 204 ? -23.688 13.933 67.006 1.00 52.38 204 SER A N 1
ATOM 1618 C CA . SER A 1 204 ? -23.396 13.570 68.402 1.00 52.38 204 SER A CA 1
ATOM 1619 C C . SER A 1 204 ? -23.247 14.779 69.343 1.00 52.38 204 SER A C 1
ATOM 1621 O O . SER A 1 204 ? -23.317 14.603 70.561 1.00 52.38 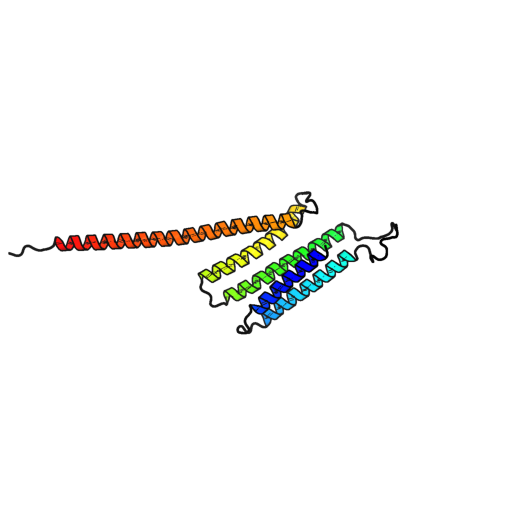204 SER A O 1
ATOM 1623 N N . LYS A 1 205 ? -23.038 16.001 68.829 1.00 53.78 205 LYS A N 1
ATOM 1624 C CA . LYS A 1 205 ? -22.935 17.228 69.647 1.00 53.78 205 LYS A CA 1
ATOM 1625 C C . LYS A 1 205 ? -24.254 17.985 69.785 1.00 53.78 205 LYS A C 1
ATOM 1627 O O . LYS A 1 205 ? -24.321 18.937 70.562 1.00 53.78 205 LYS A O 1
ATOM 1632 N N . ARG A 1 206 ? -25.308 17.569 69.079 1.00 51.47 206 ARG A N 1
ATOM 1633 C CA . ARG A 1 206 ? -26.620 18.225 69.078 1.00 51.47 206 ARG A CA 1
ATOM 1634 C C . ARG A 1 206 ? -27.654 17.401 69.858 1.00 51.47 206 ARG A C 1
ATOM 1636 O O . ARG A 1 206 ? -28.762 17.190 69.389 1.00 51.47 206 ARG A O 1
ATOM 1643 N N . SER A 1 207 ? -27.307 16.962 71.070 1.00 52.69 207 SER A N 1
ATOM 1644 C CA . SER A 1 207 ? -28.313 16.542 72.054 1.00 52.69 207 SER A CA 1
ATOM 1645 C C . SER A 1 207 ? -28.720 17.761 72.893 1.00 52.69 207 SER A C 1
ATOM 1647 O O . SER A 1 207 ? -27.873 18.302 73.613 1.00 52.69 207 SER A O 1
ATOM 1649 N N . PRO A 1 208 ? -29.962 18.264 72.787 1.00 49.06 208 PRO A N 1
ATOM 1650 C CA . PRO A 1 208 ? -30.433 19.342 73.642 1.00 49.06 208 PRO A CA 1
ATOM 1651 C C . PRO A 1 208 ? -30.618 18.825 75.073 1.00 49.06 208 PRO A C 1
ATOM 1653 O O . PRO A 1 208 ? -31.346 17.866 75.316 1.00 49.06 208 PRO A O 1
ATOM 1656 N N . GLN A 1 209 ? -29.977 19.501 76.029 1.00 54.97 209 GLN A N 1
ATOM 1657 C CA . GLN A 1 209 ? -30.365 19.441 77.435 1.00 54.97 209 GLN A CA 1
ATOM 1658 C C . GLN A 1 209 ? -31.825 19.903 77.544 1.00 54.97 209 GLN A C 1
ATOM 1660 O O . GLN A 1 209 ? -32.109 21.093 77.412 1.00 54.97 209 GLN A O 1
ATOM 1665 N N . SER A 1 210 ? -32.753 18.969 77.744 1.00 51.03 210 SER A N 1
ATOM 1666 C CA . SER A 1 210 ? -34.125 19.266 78.150 1.00 51.03 210 SER A CA 1
ATOM 1667 C C . SER A 1 210 ? -34.276 19.010 79.648 1.00 51.03 210 SER A C 1
ATOM 1669 O O . SER A 1 210 ? -33.943 17.923 80.121 1.00 51.03 210 SER A O 1
ATOM 1671 N N . PHE A 1 211 ? -34.738 20.071 80.311 1.00 44.22 211 PHE A N 1
ATOM 1672 C CA . PHE A 1 211 ? -35.180 20.242 81.697 1.00 44.22 211 PHE A CA 1
ATOM 1673 C C . PHE A 1 211 ? -35.852 19.033 82.358 1.00 44.22 211 PHE A C 1
ATOM 1675 O O . PHE A 1 211 ? -36.656 18.360 81.674 1.00 44.22 211 PHE A O 1
#

pLDDT: mean 70.89, std 12.4, range [41.84, 88.94]

Foldseek 3Di:
DVVVLVVVLVVLVVLLVVLVVPPDPPPPPPVLNCVSVVLNVVLVVVSVVLVVCVVCQQHDPPCVPDPDPPRDGDDPVVVVVSVVVNLVSVLVVLVVSLVSVLVVLVPDPDDPVVSVVVNVVSVLSNVLSVVLNVVVVVCVVPVDDDDPVCVVVVSVVVSVVVSVVVVVVVVVVVVVVVVVVVVVVVVVVVVVVVVVVVVVVVVVVPDDPDD